Protein AF-A0A167EXB2-F1 (afdb_monomer_lite)

Radius of gyration: 18.44 Å; chains: 1; bounding box: 43×37×53 Å

Structure (mmCIF, N/CA/C/O backbone):
data_AF-A0A167EXB2-F1
#
_entry.id   AF-A0A167EXB2-F1
#
loop_
_atom_site.group_PDB
_atom_site.id
_atom_site.type_symbol
_atom_site.label_atom_id
_atom_site.label_alt_id
_atom_site.label_comp_id
_atom_site.label_asym_id
_atom_site.label_entity_id
_atom_site.label_seq_id
_atom_site.pdbx_PDB_ins_code
_atom_site.Cartn_x
_atom_site.Cartn_y
_atom_site.Cartn_z
_atom_site.occupancy
_atom_site.B_iso_or_equiv
_atom_site.auth_seq_id
_atom_site.auth_comp_id
_atom_site.auth_asym_id
_atom_site.auth_atom_id
_atom_site.pdbx_PDB_model_num
ATOM 1 N N . MET A 1 1 ? -11.818 3.701 -2.437 1.00 86.81 1 MET A N 1
ATOM 2 C CA . MET A 1 1 ? -10.728 4.711 -2.419 1.00 86.81 1 MET A CA 1
ATOM 3 C C . MET A 1 1 ? -9.995 4.637 -3.750 1.00 86.81 1 MET A C 1
ATOM 5 O O . MET A 1 1 ? -9.996 3.564 -4.335 1.00 86.81 1 MET A O 1
ATOM 9 N N . ARG A 1 2 ? -9.471 5.749 -4.284 1.00 92.12 2 ARG A N 1
ATOM 10 C CA . ARG A 1 2 ? -8.885 5.741 -5.640 1.00 92.12 2 ARG A CA 1
ATOM 11 C C . ARG A 1 2 ? -7.534 5.028 -5.661 1.00 92.12 2 ARG A C 1
ATOM 13 O O . ARG A 1 2 ? -6.716 5.272 -4.771 1.00 92.12 2 ARG A O 1
ATOM 20 N N . GLU A 1 3 ? -7.327 4.213 -6.694 1.00 92.25 3 GLU A N 1
ATOM 21 C CA . GLU A 1 3 ? -6.037 3.584 -7.001 1.00 92.25 3 GLU A CA 1
ATOM 22 C C . GLU A 1 3 ? -4.948 4.627 -7.307 1.00 92.25 3 GLU A C 1
ATOM 24 O O . GLU A 1 3 ? -5.250 5.814 -7.462 1.00 92.25 3 GLU A O 1
ATOM 29 N N . GLN A 1 4 ? -3.693 4.178 -7.383 1.00 92.06 4 GLN A N 1
ATOM 30 C CA . GLN A 1 4 ? -2.603 4.906 -8.033 1.00 92.06 4 GLN A CA 1
ATOM 31 C C . GLN A 1 4 ? -3.039 5.404 -9.418 1.00 92.06 4 GLN A C 1
ATOM 33 O O . GLN A 1 4 ? -3.492 4.617 -10.252 1.00 92.06 4 GLN A O 1
ATOM 38 N N . ASP A 1 5 ? -2.876 6.700 -9.672 1.00 90.50 5 ASP A N 1
ATOM 39 C CA . ASP A 1 5 ? -3.017 7.236 -11.021 1.00 90.50 5 ASP A CA 1
ATOM 40 C C . ASP A 1 5 ? -1.830 6.782 -11.869 1.00 90.50 5 ASP A C 1
ATOM 42 O O . ASP A 1 5 ? -0.670 7.031 -11.541 1.00 90.50 5 ASP A O 1
ATOM 46 N N . PHE A 1 6 ? -2.107 6.094 -12.964 1.00 84.81 6 PHE A N 1
ATOM 47 C CA . PHE A 1 6 ? -1.063 5.612 -13.848 1.00 84.81 6 PHE A CA 1
ATOM 48 C C . PHE A 1 6 ? -0.780 6.613 -15.001 1.00 84.81 6 PHE A C 1
ATOM 50 O O . PHE A 1 6 ? 0.083 6.351 -15.835 1.00 84.81 6 PHE A O 1
ATOM 57 N N . GLY A 1 7 ? -1.477 7.752 -15.066 1.00 84.12 7 GLY A N 1
ATOM 58 C CA . GLY A 1 7 ? -1.320 8.769 -16.106 1.00 84.12 7 GLY A CA 1
ATOM 59 C C . GLY A 1 7 ? -2.052 8.449 -17.415 1.00 84.12 7 GLY A C 1
ATOM 60 O O . GLY A 1 7 ? -2.952 7.610 -17.483 1.00 84.12 7 GLY A O 1
ATOM 61 N N . ASN A 1 8 ? -1.676 9.148 -18.488 1.00 76.62 8 ASN A N 1
ATOM 62 C CA . ASN A 1 8 ? -2.357 9.060 -19.783 1.00 76.62 8 ASN A CA 1
ATOM 63 C C . ASN A 1 8 ? -1.866 7.860 -20.621 1.00 76.62 8 ASN A C 1
ATOM 65 O O . ASN A 1 8 ? -0.897 7.980 -21.367 1.00 76.62 8 ASN A O 1
ATOM 69 N N . PHE A 1 9 ? -2.585 6.731 -20.585 1.00 67.50 9 PHE A N 1
ATOM 70 C CA . PHE A 1 9 ? -2.323 5.520 -21.404 1.00 67.50 9 PHE A CA 1
ATOM 71 C C . PHE A 1 9 ? -2.768 5.629 -22.868 1.00 67.50 9 PHE A C 1
ATOM 73 O O . PHE A 1 9 ? -3.270 4.671 -23.447 1.00 67.50 9 PHE A O 1
ATOM 80 N N . GLN A 1 10 ? -2.630 6.802 -23.480 1.00 60.78 10 GLN A N 1
ATOM 81 C CA . GLN A 1 10 ? -3.008 7.007 -24.885 1.00 60.78 10 GLN A CA 1
ATOM 82 C C . GLN A 1 10 ? -1.807 6.938 -25.846 1.00 60.78 10 GLN A C 1
ATOM 84 O O . GLN A 1 10 ? -1.979 7.149 -27.043 1.00 60.78 10 GLN A O 1
ATOM 89 N N . GLY A 1 11 ? -0.602 6.672 -25.328 1.00 62.12 11 GLY A N 1
ATOM 90 C CA . GLY A 1 11 ? 0.638 6.587 -26.103 1.00 62.12 11 GLY A CA 1
ATOM 91 C C . GLY A 1 11 ? 0.857 5.246 -26.813 1.00 62.12 11 GLY A C 1
ATOM 92 O O . GLY A 1 11 ? 0.061 4.312 -26.703 1.00 62.12 11 GLY A O 1
ATOM 93 N N . ASP A 1 12 ? 1.972 5.160 -27.538 1.00 72.69 12 ASP A N 1
ATOM 94 C CA . ASP A 1 12 ? 2.394 3.959 -28.261 1.00 72.69 12 ASP A CA 1
ATOM 95 C C . ASP A 1 12 ? 2.743 2.797 -27.305 1.00 72.69 12 ASP A C 1
ATOM 97 O O . ASP A 1 12 ? 3.264 2.980 -26.201 1.00 72.69 12 ASP A O 1
ATOM 101 N N . SER A 1 13 ? 2.471 1.571 -27.752 1.00 76.25 13 SER A N 1
ATOM 102 C CA . SER A 1 13 ? 2.747 0.328 -27.025 1.00 76.25 13 SER A CA 1
ATOM 103 C C . SER A 1 13 ? 4.220 0.153 -26.645 1.00 76.25 13 SER A C 1
ATOM 105 O O . SER A 1 13 ? 4.513 -0.359 -25.563 1.00 76.25 13 SER A O 1
ATOM 107 N N . GLU A 1 14 ? 5.147 0.632 -27.480 1.00 81.19 14 GLU A N 1
ATOM 108 C CA . GLU A 1 14 ? 6.582 0.558 -27.201 1.00 81.19 14 GLU A CA 1
ATOM 109 C C . GLU A 1 14 ? 6.985 1.507 -26.060 1.00 81.19 14 GLU A C 1
ATOM 111 O O . GLU A 1 14 ? 7.778 1.142 -25.190 1.00 81.19 14 GLU A O 1
ATOM 116 N N . GLU A 1 15 ? 6.410 2.711 -26.013 1.00 79.12 15 GLU A N 1
ATOM 117 C CA . GLU A 1 15 ? 6.634 3.668 -24.925 1.00 79.12 15 GLU A CA 1
ATOM 118 C C . GLU A 1 15 ? 6.105 3.126 -23.595 1.00 79.12 15 GLU A C 1
ATOM 120 O O . GLU A 1 15 ? 6.815 3.157 -22.587 1.00 79.12 15 GLU A O 1
ATOM 125 N N . MET A 1 16 ? 4.904 2.538 -23.604 1.00 76.00 16 MET A N 1
ATOM 126 C CA . MET A 1 16 ? 4.353 1.878 -22.421 1.00 76.00 16 MET A CA 1
ATOM 127 C C . MET A 1 16 ? 5.286 0.774 -21.922 1.00 76.00 16 MET A C 1
ATOM 129 O O . MET A 1 16 ? 5.613 0.751 -20.737 1.00 76.00 16 MET A O 1
ATOM 133 N N . GLN A 1 17 ? 5.767 -0.104 -22.807 1.00 79.06 17 GLN A N 1
ATOM 134 C CA . GLN A 1 17 ? 6.678 -1.181 -22.414 1.00 79.06 17 GLN A CA 1
ATOM 135 C C . GLN A 1 17 ? 7.976 -0.635 -21.805 1.00 79.06 17 GLN A C 1
ATOM 137 O O . GLN A 1 17 ? 8.417 -1.132 -20.769 1.00 79.06 17 GLN A O 1
ATOM 142 N N . ARG A 1 18 ? 8.554 0.430 -22.383 1.00 82.44 18 ARG A N 1
ATOM 143 C CA . ARG A 1 18 ? 9.736 1.098 -21.810 1.00 82.44 18 ARG A CA 1
ATOM 144 C C . ARG A 1 18 ? 9.469 1.613 -20.395 1.00 82.44 18 ARG A C 1
ATOM 146 O O . ARG A 1 18 ? 10.309 1.415 -19.518 1.00 82.44 18 ARG A O 1
ATOM 153 N N . ILE A 1 19 ? 8.311 2.233 -20.159 1.00 79.94 19 ILE A N 1
ATOM 154 C CA . ILE A 1 19 ? 7.913 2.733 -18.834 1.00 79.94 19 ILE A CA 1
ATOM 155 C C . ILE A 1 19 ? 7.760 1.574 -17.841 1.00 79.94 19 ILE A C 1
ATOM 157 O O . ILE A 1 19 ? 8.275 1.664 -16.727 1.00 79.94 19 ILE A O 1
ATOM 161 N N . TRP A 1 20 ? 7.106 0.476 -18.230 1.00 78.81 20 TRP A N 1
ATOM 162 C CA . TRP A 1 20 ? 6.930 -0.696 -17.365 1.00 78.81 20 TRP A CA 1
ATOM 163 C C . TRP A 1 20 ? 8.261 -1.367 -17.017 1.00 78.81 20 TRP A C 1
ATOM 165 O O . TRP A 1 20 ? 8.511 -1.637 -15.843 1.00 78.81 20 TRP A O 1
ATOM 175 N N . THR A 1 21 ? 9.161 -1.543 -17.988 1.00 77.06 21 THR A N 1
ATOM 176 C CA . THR A 1 21 ? 10.509 -2.070 -17.731 1.00 77.06 21 THR A CA 1
ATOM 177 C C . THR A 1 21 ? 11.321 -1.134 -16.833 1.00 77.06 21 THR A C 1
ATOM 179 O O . THR A 1 21 ? 11.987 -1.592 -15.905 1.00 77.06 21 THR A O 1
ATOM 182 N N . ALA A 1 22 ? 11.261 0.182 -17.063 1.00 78.19 22 ALA A N 1
ATOM 183 C CA . ALA A 1 22 ? 11.936 1.158 -16.207 1.00 78.19 22 ALA A CA 1
ATOM 184 C C . ALA A 1 22 ? 11.398 1.109 -14.770 1.00 78.19 22 ALA A C 1
ATOM 186 O O . ALA A 1 22 ? 12.179 1.109 -13.819 1.00 78.19 22 ALA A O 1
ATOM 187 N N . ARG A 1 23 ? 10.076 0.986 -14.614 1.00 82.25 23 ARG A N 1
ATOM 188 C CA . ARG A 1 23 ? 9.417 0.825 -13.318 1.00 82.25 23 ARG A CA 1
ATOM 189 C C . ARG A 1 23 ? 9.859 -0.443 -12.599 1.00 82.25 23 ARG A C 1
ATOM 191 O O . ARG A 1 23 ? 10.198 -0.369 -11.422 1.00 82.25 23 ARG A O 1
ATOM 198 N N . ALA A 1 24 ? 9.882 -1.579 -13.294 1.00 75.06 24 ALA A N 1
ATOM 199 C CA . ALA A 1 24 ? 10.307 -2.854 -12.722 1.00 75.06 24 ALA A CA 1
ATOM 200 C C . ALA A 1 24 ? 11.766 -2.807 -12.237 1.00 75.06 24 ALA A C 1
ATOM 202 O O . ALA A 1 24 ? 12.087 -3.376 -11.197 1.00 75.06 24 ALA A O 1
ATOM 203 N N . ARG A 1 25 ? 12.637 -2.080 -12.953 1.00 74.56 25 ARG A N 1
ATOM 204 C CA . ARG A 1 25 ? 14.047 -1.883 -12.578 1.00 74.56 25 ARG A CA 1
ATOM 205 C C . ARG A 1 25 ? 14.249 -0.910 -11.423 1.00 74.56 25 ARG A C 1
ATOM 207 O O . ARG A 1 25 ? 15.110 -1.137 -10.584 1.00 74.56 25 ARG A O 1
ATOM 214 N N . TYR A 1 26 ? 13.489 0.181 -11.393 1.00 78.44 26 TYR A N 1
ATOM 215 C CA . TYR A 1 26 ? 13.633 1.213 -10.366 1.00 78.44 26 TYR A CA 1
ATOM 216 C C . TYR A 1 26 ? 13.011 0.798 -9.024 1.00 78.44 26 TYR A C 1
ATOM 218 O O . TYR A 1 26 ? 13.541 1.131 -7.965 1.00 78.44 26 TYR A O 1
ATOM 226 N N . GLY A 1 27 ? 11.895 0.067 -9.077 1.00 80.12 27 GLY A N 1
ATOM 227 C CA . GLY A 1 27 ? 11.075 -0.292 -7.923 1.00 80.12 27 GLY A CA 1
ATOM 228 C C . GLY A 1 27 ? 9.700 0.370 -7.978 1.00 80.12 27 GLY A C 1
ATOM 229 O O . GLY A 1 27 ? 9.555 1.539 -8.349 1.00 80.12 27 GLY A O 1
ATOM 230 N N . HIS A 1 28 ? 8.665 -0.378 -7.610 1.00 83.75 28 HIS A N 1
ATOM 231 C CA . HIS A 1 28 ? 7.273 0.028 -7.791 1.00 83.75 28 HIS A CA 1
ATOM 232 C C . HIS A 1 28 ? 6.847 1.191 -6.892 1.00 83.75 28 HIS A C 1
ATOM 234 O O . HIS A 1 28 ? 5.953 1.944 -7.287 1.00 83.75 28 HIS A O 1
ATOM 240 N N . PHE A 1 29 ? 7.447 1.326 -5.708 1.00 88.75 29 PHE A N 1
ATOM 241 C CA . PHE A 1 29 ? 7.036 2.300 -4.704 1.00 88.75 29 PHE A CA 1
ATOM 242 C C . PHE A 1 29 ? 7.421 3.730 -5.084 1.00 88.75 29 PHE A C 1
ATOM 244 O O . PHE A 1 29 ? 6.578 4.628 -5.075 1.00 88.75 29 PHE A O 1
ATOM 251 N N . PHE A 1 30 ? 8.690 3.935 -5.441 1.00 88.81 30 PHE A N 1
ATOM 252 C CA . PHE A 1 30 ? 9.246 5.262 -5.705 1.00 88.81 30 PHE A CA 1
ATOM 253 C C . PHE A 1 30 ? 9.151 5.681 -7.172 1.00 88.81 30 PHE A C 1
ATOM 255 O O . PHE A 1 30 ? 9.239 6.873 -7.465 1.00 88.81 30 PHE A O 1
ATOM 262 N N . PHE A 1 31 ? 8.976 4.740 -8.106 1.00 86.56 31 PHE A N 1
ATOM 263 C CA . PHE A 1 31 ? 8.865 5.097 -9.516 1.00 86.56 31 PHE A CA 1
ATOM 264 C C . PHE A 1 31 ? 7.607 5.936 -9.754 1.00 86.56 31 PHE A C 1
ATOM 266 O O . PHE A 1 31 ? 6.481 5.468 -9.564 1.00 86.56 31 PHE A O 1
ATOM 273 N N . ARG A 1 32 ? 7.802 7.177 -10.204 1.00 90.75 32 ARG A N 1
ATOM 274 C CA . ARG A 1 32 ? 6.718 8.052 -10.643 1.00 90.75 32 ARG A CA 1
ATOM 275 C C . ARG A 1 32 ? 6.470 7.842 -12.128 1.00 90.75 32 ARG A C 1
ATOM 277 O O . ARG A 1 32 ? 7.349 8.086 -12.952 1.00 90.75 32 ARG A O 1
ATOM 284 N N . ILE A 1 33 ? 5.256 7.427 -12.460 1.00 87.00 33 ILE A N 1
ATOM 285 C CA . ILE A 1 33 ? 4.842 7.240 -13.849 1.00 87.00 33 ILE A CA 1
ATOM 286 C C . ILE A 1 33 ? 4.622 8.617 -14.495 1.00 87.00 33 ILE A C 1
ATOM 288 O O . ILE A 1 33 ? 4.087 9.512 -13.832 1.00 87.00 33 ILE A O 1
ATOM 292 N N . PRO A 1 34 ? 5.031 8.830 -15.761 1.00 87.19 34 PRO A N 1
ATOM 293 C CA . PRO A 1 34 ? 4.796 10.094 -16.450 1.00 87.19 34 PRO A CA 1
ATOM 294 C C . PRO A 1 34 ? 3.318 10.500 -16.430 1.00 87.19 34 PRO A C 1
ATOM 296 O O . PRO A 1 34 ? 2.445 9.710 -16.781 1.00 87.19 34 PRO A O 1
ATOM 299 N N . ASN A 1 35 ? 3.043 11.745 -16.029 1.00 88.38 35 ASN A N 1
ATOM 300 C CA . ASN A 1 35 ? 1.688 12.287 -15.849 1.00 88.38 35 ASN A CA 1
ATOM 301 C C . ASN A 1 35 ? 0.803 11.513 -14.850 1.00 88.38 35 ASN A C 1
ATOM 303 O O . ASN A 1 35 ? -0.410 11.692 -14.868 1.00 88.38 35 ASN A O 1
ATOM 307 N N . GLY A 1 36 ? 1.392 10.668 -14.000 1.00 91.00 36 GLY A N 1
ATOM 308 C CA . GLY A 1 36 ? 0.694 9.891 -12.980 1.00 91.00 36 GLY A CA 1
ATOM 309 C C . GLY A 1 36 ? 1.307 10.046 -11.584 1.00 91.00 36 GLY A C 1
ATOM 310 O O . GLY A 1 36 ? 2.077 10.966 -11.288 1.00 91.00 36 GLY A O 1
ATOM 311 N N . GLU A 1 37 ? 0.958 9.107 -10.714 1.00 91.94 37 GLU A N 1
ATOM 312 C CA . GLU A 1 37 ? 1.410 8.990 -9.332 1.00 91.94 37 GLU A CA 1
ATOM 313 C C . GLU A 1 37 ? 2.510 7.921 -9.190 1.00 91.94 37 GLU A C 1
ATOM 315 O O . GLU A 1 37 ? 2.625 6.969 -9.965 1.00 91.94 37 GLU A O 1
ATOM 320 N N . SER A 1 38 ? 3.319 8.057 -8.147 1.00 93.12 38 SER A N 1
ATOM 321 C CA . SER A 1 38 ? 4.110 6.981 -7.540 1.00 93.12 38 SER A CA 1
ATOM 322 C C . SER A 1 38 ? 3.313 6.318 -6.409 1.00 93.12 38 SER A C 1
ATOM 324 O O . SER A 1 38 ? 2.334 6.888 -5.923 1.00 93.12 38 SER A O 1
ATOM 326 N N . ALA A 1 39 ? 3.722 5.138 -5.931 1.00 93.62 39 ALA A N 1
ATOM 327 C CA . ALA A 1 39 ? 3.069 4.562 -4.750 1.00 93.62 39 ALA A CA 1
ATOM 328 C C . ALA A 1 39 ? 3.382 5.372 -3.475 1.00 93.62 39 ALA A C 1
ATOM 330 O O . ALA A 1 39 ? 2.584 5.365 -2.540 1.00 93.62 39 ALA A O 1
ATOM 331 N N . ALA A 1 40 ? 4.491 6.119 -3.456 1.00 94.94 40 ALA A 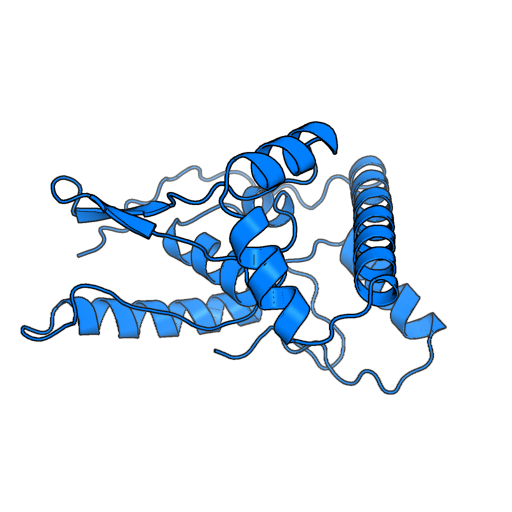N 1
ATOM 332 C CA . ALA A 1 40 ? 4.787 7.093 -2.408 1.00 94.94 40 ALA A CA 1
ATOM 333 C C . ALA A 1 40 ? 3.743 8.230 -2.350 1.00 94.94 40 ALA A C 1
ATOM 335 O O . ALA A 1 40 ? 3.307 8.593 -1.263 1.00 94.94 40 ALA A O 1
ATOM 336 N N . ASP A 1 41 ? 3.242 8.720 -3.491 1.00 95.81 41 ASP A N 1
ATOM 337 C CA . ASP A 1 41 ? 2.131 9.694 -3.488 1.00 95.81 41 ASP A CA 1
ATOM 338 C C . ASP A 1 41 ? 0.851 9.086 -2.901 1.00 95.81 41 ASP A C 1
ATOM 340 O O . ASP A 1 41 ? 0.120 9.721 -2.136 1.00 95.81 41 ASP A O 1
ATOM 344 N N . VAL A 1 42 ? 0.585 7.817 -3.229 1.00 96.38 42 VAL A N 1
ATOM 345 C CA . VAL A 1 42 ? -0.537 7.072 -2.647 1.00 96.38 42 VAL A CA 1
ATOM 346 C C . VAL A 1 42 ? -0.351 6.923 -1.134 1.00 96.38 42 VAL A C 1
ATOM 348 O O . VAL A 1 42 ? -1.329 7.030 -0.395 1.00 96.38 42 VAL A O 1
ATOM 351 N N . TYR A 1 43 ? 0.883 6.729 -0.658 1.00 96.38 43 TYR A N 1
ATOM 352 C CA . TYR A 1 43 ? 1.210 6.604 0.765 1.00 96.38 43 TYR A CA 1
ATOM 353 C C . TYR A 1 43 ? 0.848 7.869 1.541 1.00 96.38 43 TYR A C 1
ATOM 355 O O . TYR A 1 43 ? 0.237 7.766 2.608 1.00 96.38 43 TYR A O 1
ATOM 363 N N . ASP A 1 44 ? 1.129 9.048 0.989 1.00 95.12 44 ASP A N 1
ATOM 364 C CA . ASP A 1 44 ? 0.760 10.324 1.607 1.00 95.12 44 ASP A CA 1
ATOM 365 C C . ASP A 1 44 ? -0.764 10.489 1.702 1.00 95.12 44 ASP A C 1
ATOM 367 O O . ASP A 1 44 ? -1.297 10.869 2.750 1.00 95.12 44 ASP A O 1
ATOM 371 N N . ARG A 1 45 ? -1.503 10.100 0.653 1.00 95.25 45 ARG A N 1
ATOM 372 C CA . ARG A 1 45 ? -2.978 10.094 0.685 1.00 95.25 45 ARG A CA 1
ATOM 373 C C . ARG A 1 45 ? -3.530 9.080 1.694 1.00 95.25 45 ARG A C 1
ATOM 375 O O . ARG A 1 45 ? -4.486 9.387 2.407 1.00 95.25 45 ARG A O 1
ATOM 382 N N . CYS A 1 46 ? -2.937 7.888 1.778 1.00 95.44 46 CYS A N 1
ATOM 383 C CA . CYS A 1 46 ? -3.286 6.878 2.780 1.00 95.44 46 CYS A CA 1
ATOM 384 C C . CYS A 1 46 ? -3.001 7.367 4.203 1.00 95.44 46 CYS A C 1
ATOM 386 O O . CYS A 1 46 ? -3.778 7.083 5.110 1.00 95.44 46 CYS A O 1
ATOM 388 N N . ALA A 1 47 ? -1.925 8.127 4.414 1.00 93.81 47 ALA A N 1
ATOM 389 C CA . ALA A 1 47 ? -1.591 8.679 5.720 1.00 93.81 47 ALA A CA 1
ATOM 390 C C . ALA A 1 47 ? -2.681 9.634 6.232 1.00 93.81 47 ALA A C 1
ATOM 392 O O . ALA A 1 47 ? -3.152 9.460 7.356 1.00 93.81 47 ALA A O 1
ATOM 393 N N . GLY A 1 48 ? -3.135 10.574 5.396 1.00 93.62 48 GLY A N 1
ATOM 394 C CA . GLY A 1 48 ? -4.225 11.488 5.762 1.00 93.62 48 GLY A CA 1
ATOM 395 C C . GLY A 1 48 ? -5.570 10.777 5.967 1.00 93.62 48 GLY A C 1
ATOM 396 O O . GLY A 1 48 ? -6.352 11.144 6.851 1.00 93.62 48 GLY A O 1
ATOM 397 N N . PHE A 1 49 ? -5.831 9.712 5.198 1.00 94.81 49 PHE A N 1
ATOM 398 C CA . PHE A 1 49 ? -6.988 8.843 5.427 1.00 94.81 49 PHE A CA 1
ATOM 399 C C . PHE A 1 49 ? -6.909 8.150 6.795 1.00 94.81 49 PHE A C 1
ATOM 401 O O . PHE A 1 49 ? -7.872 8.216 7.558 1.00 94.81 49 PHE A O 1
ATOM 408 N N . ASN A 1 50 ? -5.765 7.548 7.134 1.00 93.25 50 ASN A N 1
ATOM 409 C CA . ASN A 1 50 ? -5.572 6.841 8.400 1.00 93.25 50 ASN A CA 1
ATOM 410 C C . ASN A 1 50 ? -5.744 7.771 9.603 1.00 93.25 50 ASN A C 1
ATOM 412 O O . ASN A 1 50 ? -6.431 7.405 10.549 1.00 93.25 50 ASN A O 1
ATOM 416 N N . GLU A 1 51 ? -5.192 8.986 9.563 1.00 91.69 51 GLU A N 1
ATOM 417 C CA . GLU A 1 51 ? -5.386 9.981 10.628 1.00 91.69 51 GLU A CA 1
ATOM 418 C C . GLU A 1 51 ? -6.874 10.297 10.852 1.00 91.69 51 GLU A C 1
ATOM 420 O O . GLU A 1 51 ? -7.369 10.324 11.983 1.00 91.69 51 GLU A O 1
ATOM 425 N N . SER A 1 52 ? -7.615 10.490 9.759 1.00 93.19 52 SER A N 1
ATOM 426 C CA . SER A 1 52 ? -9.060 10.714 9.821 1.00 93.19 52 SER A CA 1
ATOM 427 C C . SER A 1 52 ? -9.809 9.496 10.360 1.00 93.19 52 SER A C 1
ATOM 429 O O . SER A 1 52 ? -10.759 9.664 11.124 1.00 93.19 52 SER A O 1
ATOM 431 N N . LEU A 1 53 ? -9.380 8.287 9.995 1.00 93.38 53 LEU A N 1
ATOM 432 C CA . LEU A 1 53 ? -9.988 7.035 10.433 1.00 93.38 53 LEU A CA 1
ATOM 433 C C . LEU A 1 53 ? -9.755 6.768 11.927 1.00 93.38 53 LEU A C 1
ATOM 435 O O . LEU A 1 53 ? -10.709 6.476 12.643 1.00 93.38 53 LEU A O 1
ATOM 439 N N . PHE A 1 54 ? -8.530 6.947 12.427 1.00 90.38 54 PHE A N 1
ATOM 440 C CA . PHE A 1 54 ? -8.218 6.775 13.851 1.00 90.38 54 PHE A CA 1
ATOM 441 C C . PHE A 1 54 ? -9.030 7.727 14.734 1.00 90.38 54 PHE A C 1
ATOM 443 O O . PHE A 1 54 ? -9.559 7.331 15.770 1.00 90.38 54 PHE A O 1
ATOM 450 N N . ARG A 1 55 ? -9.243 8.970 14.286 1.00 90.88 55 ARG A N 1
ATOM 451 C CA . ARG A 1 55 ? -10.153 9.898 14.973 1.00 90.88 55 ARG A CA 1
ATOM 452 C C . ARG A 1 55 ? -11.600 9.402 15.020 1.00 90.88 55 ARG A C 1
ATOM 454 O O . ARG A 1 55 ? -12.307 9.717 15.975 1.00 90.88 55 ARG A O 1
ATOM 461 N N . GLN A 1 56 ? -12.057 8.671 14.002 1.00 92.69 56 GLN A N 1
ATOM 462 C CA . GLN A 1 56 ? -13.407 8.103 13.983 1.00 92.69 56 GLN A CA 1
ATOM 463 C C . GLN A 1 56 ? -13.551 6.897 14.912 1.00 92.69 56 GLN A C 1
ATOM 465 O O . GLN A 1 56 ? -14.614 6.749 15.506 1.00 92.69 56 GLN A O 1
ATOM 470 N N . PHE A 1 57 ? -12.504 6.090 15.105 1.00 90.44 57 PHE A N 1
ATOM 471 C CA . PHE A 1 57 ? -12.537 4.954 16.041 1.00 90.44 57 PHE A CA 1
ATOM 472 C C . PHE A 1 57 ? -12.866 5.367 17.477 1.00 90.44 57 PHE A C 1
ATOM 474 O O . PHE A 1 57 ? -13.490 4.609 18.210 1.00 90.44 57 PHE A O 1
ATOM 481 N N . ASN A 1 58 ? -12.497 6.590 17.861 1.00 86.81 58 ASN A N 1
ATOM 482 C CA . ASN A 1 58 ? -12.787 7.149 19.179 1.00 86.81 58 ASN A CA 1
ATOM 483 C C . ASN A 1 58 ? -14.228 7.679 19.328 1.00 86.81 58 ASN A C 1
ATOM 485 O O . ASN A 1 58 ? -14.581 8.219 20.378 1.00 86.81 58 ASN A O 1
ATOM 489 N N . GLN A 1 59 ? -15.078 7.554 18.302 1.00 91.75 59 GLN A N 1
ATOM 490 C CA . GLN A 1 59 ? -16.483 7.937 18.411 1.00 91.75 59 GLN A CA 1
ATOM 491 C C . GLN A 1 59 ? -17.309 6.842 19.112 1.00 91.75 59 GLN A C 1
ATOM 493 O O . GLN A 1 59 ? -17.188 5.673 18.751 1.00 91.75 59 GLN A O 1
ATOM 498 N N . PRO A 1 60 ? -18.223 7.195 20.042 1.00 88.81 60 PRO A N 1
ATOM 499 C CA . PRO A 1 60 ? -19.006 6.222 20.820 1.00 88.81 60 PRO A CA 1
ATOM 500 C C . PRO A 1 60 ? -19.865 5.252 19.999 1.00 88.81 60 PRO A C 1
ATOM 502 O O . PRO A 1 60 ? -20.302 4.227 20.512 1.00 88.81 60 PRO A O 1
ATOM 505 N N . HIS A 1 61 ? -20.156 5.603 18.747 1.00 92.00 61 HIS A N 1
ATOM 506 C CA . HIS A 1 61 ? -21.029 4.848 17.851 1.00 92.00 61 HIS A CA 1
ATOM 507 C C . HIS A 1 61 ? -20.285 4.338 16.612 1.00 92.00 61 HIS A C 1
ATOM 509 O O . HIS A 1 61 ? -20.917 4.068 15.591 1.00 92.00 61 HIS A O 1
ATOM 515 N N . PHE A 1 62 ? -18.952 4.248 16.668 1.00 90.94 62 PHE A N 1
ATOM 516 C CA . PHE A 1 62 ? -18.195 3.662 15.570 1.00 90.94 62 PHE A CA 1
ATOM 517 C C . PHE A 1 62 ? -18.563 2.171 15.417 1.00 90.94 62 PHE A C 1
ATOM 519 O O . PHE A 1 62 ? -18.602 1.459 16.423 1.00 90.94 62 PHE A O 1
ATOM 526 N N . PRO A 1 63 ? -18.864 1.686 14.197 1.00 93.25 63 PRO A N 1
ATOM 527 C CA . PRO A 1 63 ? -19.235 0.290 13.977 1.00 93.25 63 PRO A CA 1
ATOM 528 C C . PRO A 1 63 ? -18.135 -0.696 14.387 1.00 93.25 63 PRO A C 1
ATOM 530 O O . PRO A 1 63 ?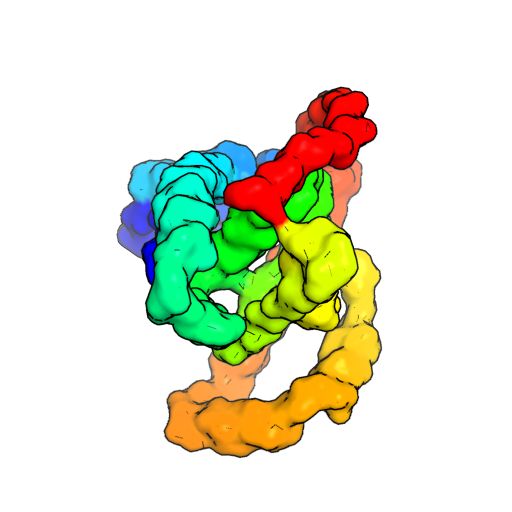 -16.950 -0.412 14.237 1.00 93.25 63 PRO A O 1
ATOM 533 N N . GLU A 1 64 ? -18.526 -1.895 14.822 1.00 90.50 64 GLU A N 1
ATOM 534 C CA . GLU A 1 64 ? -17.574 -2.961 15.179 1.00 90.50 64 GLU A CA 1
ATOM 535 C C . GLU A 1 64 ? -16.803 -3.504 13.966 1.00 90.50 64 GLU A C 1
ATOM 537 O O . GLU A 1 64 ? -15.668 -3.956 14.100 1.00 90.50 64 GLU A O 1
ATOM 542 N N . VAL A 1 65 ? -17.409 -3.439 12.775 1.00 93.81 65 VAL A N 1
ATOM 543 C CA . VAL A 1 65 ? -16.824 -3.910 11.515 1.00 93.81 65 VAL A CA 1
ATOM 544 C C . VAL A 1 65 ? -16.757 -2.758 10.518 1.00 93.81 65 VAL A C 1
ATOM 546 O O . VAL A 1 65 ? -17.768 -2.131 10.200 1.00 93.81 65 VAL A O 1
ATOM 549 N N . LEU A 1 66 ? -15.559 -2.516 9.984 1.00 94.75 66 LEU A N 1
ATOM 550 C CA . LEU A 1 66 ? -15.299 -1.554 8.918 1.00 94.75 66 LEU A CA 1
ATOM 551 C C . LEU A 1 66 ? -14.930 -2.292 7.631 1.00 94.75 66 LEU A C 1
ATOM 553 O O . LEU A 1 66 ? -13.948 -3.029 7.596 1.00 94.75 66 LEU A O 1
ATOM 557 N N . VAL A 1 67 ? -15.669 -2.032 6.553 1.00 95.62 67 VAL A N 1
ATOM 558 C CA . VAL A 1 67 ? -15.363 -2.568 5.221 1.00 95.62 67 VAL A CA 1
ATOM 559 C C . VAL A 1 67 ? -14.795 -1.459 4.343 1.00 95.62 67 VAL A C 1
ATOM 561 O O . VAL A 1 67 ? -15.446 -0.445 4.092 1.00 95.62 67 VAL A O 1
ATOM 564 N N . LEU A 1 68 ? -13.573 -1.664 3.854 1.00 94.56 68 LEU A N 1
ATOM 565 C CA . LEU A 1 68 ? -12.880 -0.745 2.958 1.00 94.56 68 LEU A CA 1
ATOM 566 C C . LEU A 1 68 ? -12.797 -1.342 1.550 1.00 94.56 68 LEU A C 1
ATOM 568 O O . LEU A 1 68 ? -12.136 -2.352 1.340 1.00 94.56 68 LEU A O 1
ATOM 572 N N . VAL A 1 69 ? -13.426 -0.686 0.570 1.00 94.44 69 VAL A N 1
ATOM 573 C CA . VAL A 1 69 ? -13.368 -1.103 -0.843 1.00 94.44 69 VAL A CA 1
ATOM 574 C C . VAL A 1 69 ? -12.353 -0.247 -1.602 1.00 94.44 69 VAL A C 1
ATOM 576 O O . VAL A 1 69 ? -12.442 0.991 -1.637 1.00 94.44 69 VAL A O 1
ATOM 579 N N . SER A 1 70 ? -11.356 -0.905 -2.195 1.00 93.75 70 SER A N 1
ATOM 580 C CA . SER A 1 70 ? -10.229 -0.257 -2.870 1.00 93.75 70 SER A CA 1
ATOM 581 C C . SER A 1 70 ? -9.622 -1.140 -3.965 1.00 93.75 70 SER A C 1
ATOM 583 O O . SER A 1 70 ? -10.242 -2.092 -4.426 1.00 93.75 70 SER A O 1
ATOM 585 N N . HIS A 1 71 ? -8.404 -0.798 -4.377 1.00 91.94 71 HIS A N 1
ATOM 586 C CA . HIS A 1 71 ? -7.628 -1.474 -5.407 1.00 91.94 71 HIS A CA 1
ATOM 587 C C . HIS A 1 71 ? -6.299 -2.011 -4.845 1.00 91.94 71 HIS A C 1
ATOM 589 O O . HIS A 1 71 ? -5.945 -1.740 -3.695 1.00 91.94 71 HIS A O 1
ATOM 595 N N . GLY A 1 72 ? -5.573 -2.795 -5.644 1.00 90.44 72 GLY A N 1
ATOM 596 C CA . GLY A 1 72 ? -4.433 -3.593 -5.187 1.00 90.44 72 GLY A CA 1
ATOM 597 C C . GLY A 1 72 ? -3.229 -2.780 -4.703 1.00 90.44 72 GLY A C 1
ATOM 598 O O . GLY A 1 72 ? -2.680 -3.098 -3.646 1.00 90.44 72 GLY A O 1
ATOM 599 N N . ILE A 1 73 ? -2.820 -1.727 -5.426 1.00 92.25 73 ILE A N 1
ATOM 600 C CA . ILE A 1 73 ? -1.684 -0.894 -4.996 1.00 92.25 73 ILE A CA 1
ATOM 601 C C . ILE A 1 73 ? -2.084 -0.091 -3.763 1.00 92.25 73 ILE A C 1
ATOM 603 O O . ILE A 1 73 ? -1.362 -0.117 -2.766 1.00 92.25 73 ILE A O 1
ATOM 607 N N . TRP A 1 74 ? -3.261 0.537 -3.778 1.00 95.31 74 TRP A N 1
ATOM 608 C CA . TRP A 1 74 ? -3.781 1.245 -2.611 1.00 95.31 74 TRP A CA 1
ATOM 609 C C . TRP A 1 74 ? -3.830 0.351 -1.365 1.00 95.31 74 TRP A C 1
ATOM 611 O O . TRP A 1 74 ? -3.366 0.770 -0.309 1.00 95.31 74 TRP A O 1
ATOM 621 N N . ALA A 1 75 ? -4.328 -0.886 -1.470 1.00 95.62 75 ALA A N 1
ATOM 622 C CA . ALA A 1 75 ? -4.418 -1.816 -0.342 1.00 95.62 75 ALA A CA 1
ATOM 623 C C . ALA A 1 75 ? -3.039 -2.185 0.228 1.00 95.62 75 ALA A C 1
ATOM 625 O O . ALA A 1 75 ? -2.836 -2.149 1.442 1.00 95.62 75 ALA A O 1
ATOM 626 N N . ARG A 1 76 ? -2.056 -2.468 -0.637 1.00 95.25 76 ARG A N 1
ATOM 627 C CA . ARG A 1 76 ? -0.672 -2.730 -0.209 1.00 95.25 76 ARG A CA 1
ATOM 628 C C . ARG A 1 76 ? -0.049 -1.518 0.481 1.00 95.25 76 ARG A C 1
ATOM 630 O O . ARG A 1 76 ? 0.605 -1.670 1.510 1.00 95.25 76 ARG A O 1
ATOM 637 N N . VAL A 1 77 ? -0.266 -0.321 -0.064 1.00 96.38 77 VAL A N 1
ATOM 638 C CA . VAL A 1 77 ? 0.228 0.937 0.515 1.00 96.38 77 VAL A CA 1
ATOM 639 C C . VAL A 1 77 ? -0.460 1.238 1.847 1.00 96.38 77 VAL A C 1
ATOM 641 O O . VAL A 1 77 ? 0.202 1.652 2.795 1.00 96.38 77 VAL A O 1
ATOM 644 N N . PHE A 1 78 ? -1.767 0.991 1.953 1.00 96.75 78 PHE A N 1
ATOM 645 C CA . PHE A 1 78 ? -2.511 1.110 3.203 1.00 96.75 78 PHE A CA 1
ATOM 646 C C . PHE A 1 78 ? -1.914 0.209 4.282 1.00 96.75 78 PHE A C 1
ATOM 648 O O . PHE A 1 78 ? -1.614 0.698 5.366 1.00 96.75 78 PHE A O 1
ATOM 655 N N . LEU A 1 79 ? -1.660 -1.066 3.976 1.00 96.50 79 LEU A N 1
ATOM 656 C CA . LEU A 1 79 ? -1.040 -2.005 4.913 1.00 96.50 79 LEU A CA 1
ATOM 657 C C . LEU A 1 79 ? 0.385 -1.593 5.289 1.00 96.50 79 LEU A C 1
ATOM 659 O O . LEU A 1 79 ? 0.730 -1.597 6.470 1.00 96.50 79 LEU A O 1
ATOM 663 N N . MET A 1 80 ? 1.190 -1.162 4.314 1.00 95.75 80 MET A N 1
ATOM 664 C CA . MET A 1 80 ? 2.521 -0.618 4.582 1.00 95.75 80 MET A CA 1
ATOM 665 C C . MET A 1 80 ? 2.447 0.568 5.548 1.00 95.75 80 MET A C 1
ATOM 667 O O . MET A 1 80 ? 3.194 0.614 6.525 1.00 95.75 80 MET A O 1
ATOM 671 N N . LYS A 1 81 ? 1.522 1.509 5.316 1.00 95.56 81 LYS A N 1
ATOM 672 C CA . LYS A 1 81 ? 1.311 2.660 6.197 1.00 95.56 81 LYS A CA 1
ATOM 673 C C . LYS A 1 81 ? 0.808 2.241 7.576 1.00 95.56 81 LYS A C 1
ATOM 675 O O . LYS A 1 81 ? 1.253 2.803 8.572 1.00 95.56 81 LYS A O 1
ATOM 680 N N . TRP A 1 82 ? -0.115 1.287 7.626 1.00 95.25 82 TRP A N 1
ATOM 681 C CA . TRP A 1 82 ? -0.770 0.823 8.844 1.00 95.25 82 TRP A CA 1
ATOM 682 C C . TRP A 1 82 ? 0.197 0.124 9.797 1.00 95.25 82 TRP A C 1
ATOM 684 O O . TRP A 1 82 ? 0.184 0.372 11.001 1.00 95.25 82 TRP A O 1
ATOM 694 N N . TYR A 1 83 ? 1.046 -0.743 9.247 1.00 94.94 83 TYR A N 1
ATOM 695 C CA . TYR A 1 83 ? 1.988 -1.552 10.012 1.00 94.94 83 TYR A CA 1
ATOM 696 C C . TYR A 1 83 ? 3.392 -0.953 10.098 1.00 94.94 83 TYR A C 1
ATOM 698 O O . TYR A 1 83 ? 4.245 -1.521 10.774 1.00 94.94 83 TYR A O 1
ATOM 706 N N . GLY A 1 84 ? 3.642 0.173 9.424 1.00 94.25 84 GLY A N 1
ATOM 707 C CA . GLY A 1 84 ? 4.973 0.772 9.354 1.00 94.25 84 GLY A CA 1
ATOM 708 C C . GLY A 1 84 ? 5.984 -0.130 8.645 1.00 94.25 84 GLY A C 1
ATOM 709 O O . GLY A 1 84 ? 7.144 -0.170 9.041 1.00 94.25 84 GLY A O 1
ATOM 710 N N . TRP A 1 85 ? 5.549 -0.891 7.635 1.00 94.94 85 TRP A N 1
ATOM 711 C CA . TRP A 1 85 ? 6.446 -1.785 6.905 1.00 94.94 85 TRP A CA 1
ATOM 712 C C . TRP A 1 85 ? 7.492 -1.016 6.109 1.00 94.94 85 TRP A C 1
ATOM 714 O O . TRP A 1 85 ? 7.243 0.086 5.614 1.00 94.94 85 TRP A O 1
ATOM 724 N N . SER A 1 86 ? 8.653 -1.647 5.955 1.00 91.31 86 SER A N 1
ATOM 725 C CA . SER A 1 86 ? 9.720 -1.116 5.125 1.00 91.31 86 SER A CA 1
ATOM 726 C C . SER A 1 86 ? 9.340 -1.148 3.643 1.00 91.31 86 SER A C 1
ATOM 728 O O . SER A 1 86 ? 8.457 -1.896 3.202 1.00 91.31 86 SER A O 1
ATOM 730 N N . TYR A 1 87 ? 10.044 -0.336 2.861 1.00 89.25 87 TYR A N 1
ATOM 731 C CA . TYR A 1 87 ? 9.926 -0.332 1.408 1.00 89.25 87 TYR A CA 1
ATOM 732 C C . TYR A 1 87 ? 10.242 -1.712 0.810 1.00 89.25 87 TYR A C 1
ATOM 734 O O . TYR A 1 87 ? 9.537 -2.181 -0.078 1.00 89.25 87 TYR A O 1
ATOM 742 N N . GLU A 1 88 ? 11.250 -2.408 1.333 1.00 88.56 88 GLU A N 1
ATOM 743 C CA . GLU A 1 88 ? 11.661 -3.731 0.858 1.00 88.56 88 GLU A CA 1
ATOM 744 C C . GLU A 1 88 ? 10.557 -4.760 1.083 1.00 88.56 88 GLU A C 1
ATOM 746 O O . GLU A 1 88 ? 10.292 -5.581 0.203 1.00 88.56 88 GLU A O 1
ATOM 751 N N . LYS A 1 89 ? 9.878 -4.689 2.239 1.00 90.50 89 LYS A N 1
ATOM 752 C CA . LYS A 1 89 ? 8.708 -5.523 2.506 1.00 90.50 89 LYS A CA 1
ATOM 753 C C . LYS A 1 89 ? 7.585 -5.196 1.536 1.00 90.50 89 LYS A C 1
ATOM 755 O O . LYS A 1 89 ? 6.955 -6.124 1.055 1.00 90.50 89 LYS A O 1
ATOM 760 N N . PHE A 1 90 ? 7.333 -3.923 1.232 1.00 92.81 90 PHE A N 1
ATOM 761 C CA . PHE A 1 90 ? 6.337 -3.558 0.227 1.00 92.81 90 PHE A CA 1
ATOM 762 C C . PHE A 1 90 ? 6.692 -4.131 -1.148 1.00 92.81 90 PHE A C 1
ATOM 764 O O . PHE A 1 90 ? 5.835 -4.767 -1.756 1.00 92.81 90 PHE A O 1
ATOM 771 N N . GLU A 1 91 ? 7.926 -3.954 -1.626 1.00 87.75 91 GLU A N 1
ATOM 772 C CA . GLU A 1 91 ? 8.365 -4.455 -2.936 1.00 87.75 91 GLU A CA 1
ATOM 773 C C . GLU A 1 91 ? 8.339 -5.973 -3.026 1.00 87.75 91 GLU A C 1
ATOM 775 O O . GLU A 1 91 ? 8.094 -6.498 -4.107 1.00 87.75 91 GLU A O 1
ATOM 780 N N . SER A 1 92 ? 8.553 -6.689 -1.917 1.00 88.00 92 SER A N 1
ATOM 781 C CA . SER A 1 92 ? 8.516 -8.150 -1.934 1.00 88.00 92 SER A CA 1
ATOM 782 C C . SER A 1 92 ? 7.113 -8.722 -2.139 1.00 88.00 92 SER A C 1
ATOM 784 O O . SER A 1 92 ? 6.999 -9.882 -2.532 1.00 88.00 92 SER A O 1
ATOM 786 N N . LEU A 1 93 ? 6.055 -7.932 -1.917 1.00 89.44 93 LEU A N 1
ATOM 787 C CA . LEU A 1 93 ? 4.671 -8.370 -2.091 1.00 89.44 93 LEU A CA 1
ATOM 788 C C . LEU A 1 93 ? 4.275 -8.456 -3.570 1.00 89.44 93 LEU A C 1
ATOM 790 O O . LEU A 1 93 ? 4.580 -7.570 -4.376 1.00 89.44 93 LEU A O 1
ATOM 794 N N . ARG A 1 94 ? 3.479 -9.475 -3.896 1.00 85.88 94 ARG A N 1
ATOM 795 C CA . ARG A 1 94 ? 2.715 -9.535 -5.147 1.00 85.88 94 ARG A CA 1
ATOM 796 C C . ARG A 1 94 ? 1.468 -8.661 -5.053 1.00 85.88 94 ARG A C 1
ATOM 798 O O . ARG A 1 94 ? 1.083 -8.179 -3.986 1.00 85.88 94 ARG A O 1
ATOM 805 N N . ASN A 1 95 ? 0.805 -8.471 -6.189 1.00 81.94 95 ASN A N 1
ATOM 806 C CA . ASN A 1 95 ? -0.510 -7.849 -6.194 1.00 81.94 95 ASN A CA 1
ATOM 807 C C . ASN A 1 95 ? -1.557 -8.755 -5.530 1.00 81.94 95 ASN A C 1
ATOM 809 O O . ASN A 1 95 ? -1.539 -9.984 -5.653 1.00 81.94 95 ASN A O 1
ATOM 813 N N . VAL A 1 96 ? -2.474 -8.097 -4.823 1.00 85.75 96 VAL A N 1
ATOM 814 C CA . VAL A 1 96 ? -3.689 -8.702 -4.270 1.00 85.75 96 VAL A CA 1
ATOM 815 C C . VAL A 1 96 ? -4.531 -9.223 -5.437 1.00 85.75 96 VAL A C 1
ATOM 817 O O . VAL A 1 96 ? -4.637 -8.536 -6.459 1.00 85.75 96 VAL A O 1
ATOM 820 N N . ARG A 1 97 ? -5.088 -10.436 -5.312 1.00 79.56 97 ARG A N 1
ATOM 821 C CA . ARG A 1 97 ? -5.926 -11.026 -6.369 1.00 79.56 97 ARG A CA 1
ATOM 822 C C . ARG A 1 97 ? -7.197 -10.191 -6.557 1.00 79.56 97 ARG A C 1
ATOM 824 O O . ARG A 1 97 ? -7.602 -9.418 -5.686 1.00 79.56 97 ARG A O 1
ATOM 831 N N . HIS A 1 98 ? -7.840 -10.340 -7.711 1.00 75.81 98 HIS A N 1
ATOM 832 C CA . HIS A 1 98 ? -9.141 -9.718 -7.938 1.00 75.81 98 HIS A CA 1
ATOM 833 C C . HIS A 1 98 ? -10.142 -10.189 -6.880 1.00 75.81 98 HIS A C 1
ATOM 835 O O . HIS A 1 98 ? -10.193 -11.374 -6.579 1.00 75.81 98 HIS A O 1
ATOM 841 N N . CYS A 1 99 ? -10.911 -9.250 -6.323 1.00 79.31 99 CYS A N 1
ATOM 842 C CA . CYS A 1 99 ? -11.943 -9.502 -5.310 1.00 79.31 99 CYS A CA 1
ATOM 843 C C . CYS A 1 99 ? -11.469 -10.136 -3.988 1.00 79.31 99 CYS A C 1
ATOM 845 O O . CYS A 1 99 ? -12.301 -10.371 -3.124 1.00 79.31 99 CYS A O 1
ATOM 847 N N . GLN A 1 100 ? -10.163 -10.314 -3.776 1.00 84.88 100 GLN A N 1
ATOM 848 C CA . GLN A 1 100 ? -9.641 -10.914 -2.551 1.00 84.88 100 GLN A CA 1
ATOM 849 C C . GLN A 1 100 ? -9.874 -10.023 -1.324 1.00 84.88 100 GLN A C 1
ATOM 851 O O . GLN A 1 100 ? -9.555 -8.828 -1.326 1.00 84.88 100 GLN A O 1
ATOM 856 N N . PHE A 1 101 ? -10.350 -10.634 -0.239 1.00 90.25 101 PHE A N 1
ATOM 857 C CA . PHE A 1 101 ? -10.498 -9.980 1.058 1.00 90.25 101 PHE A CA 1
ATOM 858 C C . PHE A 1 101 ? -9.180 -9.936 1.833 1.00 90.25 101 PHE A C 1
ATOM 860 O O . PHE A 1 101 ? -8.460 -10.927 1.945 1.00 90.25 101 PHE A O 1
ATOM 867 N N . LEU A 1 102 ? -8.895 -8.775 2.424 1.00 93.56 102 LEU A N 1
ATOM 868 C CA . LEU A 1 102 ? -7.823 -8.591 3.398 1.00 93.56 102 LEU A CA 1
ATOM 869 C C . LEU A 1 102 ? -8.460 -8.330 4.762 1.00 93.56 102 LEU A C 1
ATOM 871 O O . LEU A 1 102 ? -9.080 -7.286 4.965 1.00 93.56 102 LEU A O 1
ATOM 875 N N . GLN A 1 103 ? -8.316 -9.279 5.682 1.00 95.00 103 GLN A N 1
ATOM 876 C CA . GLN A 1 103 ? -8.913 -9.214 7.009 1.00 95.00 103 GLN A CA 1
ATOM 877 C C . GLN A 1 103 ? -7.879 -8.807 8.055 1.00 95.00 103 GLN A C 1
ATOM 879 O O . GLN A 1 103 ? -6.786 -9.373 8.135 1.00 95.00 103 GLN A O 1
ATOM 884 N N . MET A 1 104 ? -8.254 -7.838 8.886 1.00 95.69 104 MET A N 1
ATOM 885 C CA . MET A 1 104 ? -7.471 -7.368 10.020 1.00 95.69 104 MET A CA 1
ATOM 886 C C . MET A 1 104 ? -8.328 -7.423 11.281 1.00 95.69 104 MET A C 1
ATOM 888 O O . MET A 1 104 ? -9.371 -6.776 11.334 1.00 95.69 104 MET A O 1
ATOM 892 N N . ASP A 1 105 ? -7.847 -8.113 12.312 1.00 95.00 105 ASP A N 1
ATOM 893 C CA . ASP A 1 105 ? -8.581 -8.284 13.566 1.00 95.00 105 ASP A CA 1
ATOM 894 C C . ASP A 1 105 ? -7.943 -7.468 14.687 1.00 95.00 105 ASP A C 1
ATOM 896 O O . ASP A 1 105 ? -6.727 -7.512 14.911 1.00 95.00 105 ASP A O 1
ATOM 900 N N . LEU A 1 106 ? -8.765 -6.728 15.430 1.00 92.75 106 LEU A N 1
ATOM 901 C CA . LEU A 1 106 ? -8.313 -5.988 16.600 1.00 92.75 106 LEU A CA 1
ATOM 902 C C . LEU A 1 106 ? -8.005 -6.959 17.744 1.00 92.75 106 LEU A C 1
ATOM 904 O O . LEU A 1 106 ? -8.903 -7.568 18.320 1.00 92.75 106 LEU A O 1
ATOM 908 N N . CYS A 1 107 ? -6.737 -7.049 18.143 1.00 90.38 107 CYS A N 1
ATOM 909 C CA . CYS A 1 107 ? -6.358 -7.760 19.356 1.00 90.38 107 CYS A CA 1
ATOM 910 C C . CYS A 1 107 ? -6.866 -6.981 20.586 1.00 90.38 107 CYS A C 1
ATOM 912 O O . CYS A 1 107 ? -6.375 -5.870 20.830 1.00 90.38 107 CYS A O 1
ATOM 914 N N . PRO A 1 108 ? -7.771 -7.542 21.417 1.00 86.12 108 PRO A N 1
ATOM 915 C CA . PRO A 1 108 ? -8.374 -6.801 22.529 1.00 86.12 108 PRO A CA 1
ATOM 916 C C . PRO A 1 108 ? -7.361 -6.349 23.584 1.00 86.12 108 PRO A C 1
ATOM 918 O O . PRO A 1 108 ? -7.541 -5.299 24.200 1.00 86.12 108 PRO A O 1
ATOM 921 N N . VAL A 1 109 ? -6.295 -7.138 23.766 1.00 88.44 109 VAL A N 1
ATOM 922 C CA . VAL A 1 109 ? -5.242 -6.904 24.765 1.00 88.44 109 VAL A CA 1
ATOM 923 C C . VAL A 1 109 ? -4.234 -5.874 24.270 1.00 88.44 109 VAL A C 1
ATOM 925 O O . VAL A 1 109 ? -3.935 -4.919 24.976 1.00 88.44 109 VAL A O 1
ATOM 928 N N . LYS A 1 110 ? -3.718 -6.048 23.046 1.00 87.19 110 LYS A N 1
ATOM 929 C CA . LYS A 1 110 ? -2.693 -5.157 22.479 1.00 87.19 110 LYS A CA 1
ATOM 930 C C . LYS A 1 110 ? -3.271 -3.856 21.922 1.00 87.19 110 LYS A C 1
ATOM 932 O O . LYS A 1 110 ? -2.491 -2.986 21.560 1.00 87.19 110 LYS A O 1
ATOM 937 N N . LYS A 1 111 ? -4.602 -3.762 21.791 1.00 87.81 111 LYS A N 1
ATOM 938 C CA . LYS A 1 111 ? -5.313 -2.662 21.113 1.00 87.81 111 LYS A CA 1
ATOM 939 C C . LYS A 1 111 ? -4.734 -2.365 19.729 1.00 87.81 111 LYS A C 1
ATOM 941 O O . LYS A 1 111 ? -4.648 -1.224 19.302 1.00 87.81 111 LYS A O 1
ATOM 946 N N . ARG A 1 112 ? -4.326 -3.428 19.030 1.00 88.00 112 ARG A N 1
ATOM 947 C CA . ARG A 1 112 ? -3.707 -3.353 17.709 1.00 88.00 112 ARG A CA 1
ATOM 948 C C . ARG A 1 112 ? -4.348 -4.323 16.742 1.00 88.00 112 ARG A C 1
ATOM 950 O O . ARG A 1 112 ? -4.599 -5.475 17.097 1.00 88.00 112 ARG A O 1
ATOM 957 N N . TYR A 1 113 ? -4.547 -3.866 15.516 1.00 93.56 113 TYR A N 1
ATOM 958 C CA . TYR A 1 113 ? -5.034 -4.714 14.435 1.00 93.56 113 TYR A CA 1
ATOM 959 C C . TYR A 1 113 ? -3.929 -5.641 13.933 1.00 93.56 113 TYR A C 1
ATOM 961 O O . TYR A 1 113 ? -2.841 -5.176 13.600 1.00 93.56 113 TYR A O 1
ATOM 969 N N . THR A 1 114 ? -4.207 -6.936 13.841 1.00 94.00 114 THR A N 1
ATOM 970 C CA . THR A 1 114 ? -3.311 -7.956 13.280 1.00 94.00 114 THR A CA 1
ATOM 971 C C . THR A 1 114 ? -3.852 -8.402 11.932 1.00 94.00 114 THR A C 1
ATOM 973 O O . THR A 1 114 ? -5.046 -8.651 11.810 1.00 94.00 114 THR A O 1
ATOM 976 N N . LEU A 1 115 ? -2.989 -8.473 10.920 1.00 95.06 115 LEU A N 1
ATOM 977 C CA . LEU A 1 115 ? -3.380 -8.929 9.593 1.00 95.06 115 LEU A CA 1
ATOM 978 C C . LEU A 1 115 ? -3.535 -10.450 9.632 1.00 95.06 115 LEU A C 1
ATOM 980 O O . LEU A 1 115 ? -2.569 -11.155 9.919 1.00 95.06 115 LEU A O 1
ATOM 984 N N . MET A 1 116 ? -4.745 -10.928 9.359 1.00 92.69 116 MET A N 1
ATOM 985 C CA . MET A 1 116 ? -5.085 -12.351 9.369 1.00 92.69 116 MET A CA 1
ATOM 986 C C . MET A 1 116 ? -4.831 -12.987 8.002 1.00 92.69 116 MET A C 1
ATOM 988 O O . MET A 1 116 ? -4.392 -14.130 7.916 1.00 92.69 116 MET A O 1
ATOM 992 N N . THR A 1 117 ? -5.063 -12.233 6.927 1.00 89.62 117 THR A N 1
ATOM 993 C CA . THR A 1 117 ? -4.827 -12.706 5.560 1.00 89.62 117 THR A CA 1
ATOM 994 C C . THR A 1 117 ? -3.331 -12.758 5.246 1.00 89.62 117 THR A C 1
ATOM 996 O O . THR A 1 117 ? -2.636 -11.742 5.337 1.00 89.62 117 THR A O 1
ATOM 999 N N . ARG A 1 118 ? -2.826 -13.920 4.808 1.00 89.00 118 ARG A N 1
ATOM 1000 C CA . ARG A 1 118 ? -1.460 -14.032 4.275 1.00 89.00 118 ARG A CA 1
ATOM 1001 C C . ARG A 1 118 ? -1.350 -13.242 2.970 1.00 89.00 118 ARG A C 1
ATOM 1003 O O . ARG A 1 118 ? -2.180 -13.357 2.075 1.00 89.00 118 ARG A O 1
ATOM 1010 N N . LEU A 1 119 ? -0.303 -12.427 2.871 1.00 90.06 119 LEU A N 1
ATOM 1011 C CA . LEU A 1 119 ? 0.036 -11.728 1.636 1.00 90.06 119 LEU A CA 1
ATOM 1012 C C . LEU A 1 119 ? 1.097 -12.501 0.881 1.00 90.06 119 LEU A C 1
ATOM 1014 O O . LEU A 1 119 ? 2.112 -12.896 1.460 1.00 90.06 119 LEU A O 1
ATOM 1018 N N . ARG A 1 120 ? 0.877 -12.618 -0.424 1.00 88.75 120 ARG A N 1
ATOM 1019 C CA . ARG A 1 120 ? 1.803 -13.289 -1.320 1.00 88.75 120 ARG A CA 1
ATOM 1020 C C . ARG A 1 120 ? 3.042 -12.449 -1.591 1.00 88.75 120 ARG A C 1
ATOM 1022 O O . ARG A 1 120 ? 2.966 -11.220 -1.687 1.00 88.75 120 ARG A O 1
ATOM 1029 N N . THR A 1 121 ? 4.165 -13.117 -1.785 1.00 88.44 121 THR A N 1
ATOM 1030 C CA . THR A 1 121 ? 5.471 -12.543 -2.097 1.00 88.44 121 THR A CA 1
ATOM 1031 C C . THR A 1 121 ? 6.042 -13.130 -3.384 1.00 88.44 121 THR A C 1
ATOM 1033 O O . THR A 1 121 ? 5.604 -14.176 -3.861 1.00 88.44 121 THR A O 1
ATOM 1036 N N . TRP A 1 122 ? 7.019 -12.466 -4.004 1.00 81.88 122 TRP A N 1
ATOM 1037 C CA . TRP A 1 122 ? 7.671 -12.993 -5.217 1.00 81.88 122 TRP A CA 1
ATOM 1038 C C . TRP A 1 122 ? 8.443 -14.306 -4.987 1.00 81.88 122 TRP A C 1
ATOM 1040 O O . TRP A 1 122 ? 8.754 -14.997 -5.962 1.00 81.88 122 TRP A O 1
ATOM 1050 N N . ASP A 1 123 ? 8.708 -14.658 -3.726 1.00 79.75 123 ASP A N 1
ATOM 1051 C CA . ASP A 1 123 ? 9.391 -15.892 -3.324 1.00 79.75 123 ASP A CA 1
ATOM 1052 C C . ASP A 1 123 ? 8.438 -17.088 -3.174 1.00 79.75 123 ASP A C 1
ATOM 1054 O O . ASP A 1 123 ? 8.897 -18.229 -3.196 1.00 79.75 123 ASP A O 1
ATOM 1058 N N . ASP A 1 124 ? 7.124 -16.850 -3.077 1.00 79.69 124 ASP A N 1
ATOM 1059 C CA . ASP A 1 124 ? 6.142 -17.933 -2.978 1.00 79.69 124 ASP A CA 1
ATOM 1060 C C . ASP A 1 124 ? 6.156 -18.799 -4.252 1.00 79.69 124 ASP A C 1
ATOM 1062 O O . ASP A 1 124 ? 6.387 -18.318 -5.368 1.00 79.69 124 ASP A O 1
ATOM 1066 N N . THR A 1 125 ? 5.904 -20.096 -4.106 1.00 74.88 125 THR A N 1
ATOM 1067 C CA . THR A 1 125 ? 5.881 -21.033 -5.241 1.00 74.88 125 THR A CA 1
ATOM 1068 C C . THR A 1 125 ? 4.470 -21.230 -5.784 1.00 74.88 125 THR A C 1
ATOM 1070 O O . THR A 1 125 ? 3.489 -21.087 -5.056 1.00 74.88 125 THR A O 1
ATOM 1073 N N . ASP A 1 126 ? 4.365 -21.637 -7.052 1.00 65.62 126 ASP A N 1
ATOM 1074 C CA . ASP A 1 126 ? 3.075 -21.938 -7.688 1.00 65.62 126 ASP A CA 1
ATOM 1075 C C . ASP A 1 126 ? 2.295 -23.041 -6.931 1.00 65.62 126 ASP A C 1
ATOM 1077 O O . ASP A 1 126 ? 1.068 -23.060 -6.945 1.00 65.62 126 ASP A O 1
ATOM 1081 N N . GLU A 1 127 ? 2.980 -23.947 -6.218 1.00 60.94 127 GLU A N 1
ATOM 1082 C CA . GLU A 1 127 ? 2.332 -24.967 -5.378 1.00 60.94 127 GLU A CA 1
ATOM 1083 C C . GLU A 1 127 ? 1.702 -24.388 -4.105 1.00 60.94 127 GLU A C 1
ATOM 1085 O O . GLU A 1 127 ? 0.654 -24.864 -3.666 1.00 60.94 127 GLU A O 1
ATOM 1090 N N . GLU A 1 128 ? 2.315 -23.366 -3.503 1.00 59.19 128 GLU A N 1
ATOM 1091 C CA . GLU A 1 128 ? 1.730 -22.653 -2.364 1.00 59.19 128 GLU A CA 1
ATOM 1092 C C . GLU A 1 128 ? 0.515 -21.828 -2.792 1.00 59.19 128 GLU A C 1
ATOM 1094 O O . GLU A 1 128 ? -0.489 -21.819 -2.081 1.00 59.19 128 GLU A O 1
ATOM 1099 N N . ASP A 1 129 ? 0.571 -21.224 -3.985 1.00 58.78 129 ASP A N 1
ATOM 1100 C CA . ASP A 1 129 ? -0.557 -20.518 -4.603 1.00 58.78 129 ASP A CA 1
ATOM 1101 C C . ASP A 1 129 ? -1.775 -21.445 -4.802 1.00 58.78 129 ASP A C 1
ATOM 1103 O O . ASP A 1 129 ? -2.909 -21.008 -4.591 1.00 58.78 129 ASP A O 1
ATOM 1107 N N . VAL A 1 130 ? -1.545 -22.713 -5.185 1.00 56.88 130 VAL A N 1
ATOM 1108 C CA . VAL A 1 130 ? -2.591 -23.742 -5.358 1.00 56.88 130 VAL A CA 1
ATOM 1109 C C . VAL A 1 130 ? -3.121 -24.247 -4.016 1.00 56.88 130 VAL A C 1
ATOM 1111 O O . VAL A 1 130 ? -4.319 -24.486 -3.887 1.00 56.88 130 VAL A O 1
ATOM 1114 N N . ARG A 1 131 ? -2.260 -24.401 -3.004 1.00 58.94 131 ARG A N 1
ATOM 1115 C CA . ARG A 1 131 ? -2.692 -24.835 -1.667 1.00 58.94 131 ARG A CA 1
ATOM 1116 C C . ARG A 1 131 ? -3.575 -23.793 -0.990 1.00 58.94 131 ARG A C 1
ATOM 1118 O O . ARG A 1 131 ? -4.625 -24.157 -0.475 1.00 58.94 131 ARG A O 1
ATOM 1125 N N . GLU A 1 132 ? -3.201 -22.515 -1.045 1.00 57.66 132 GLU A N 1
ATOM 1126 C CA . GLU A 1 132 ? -4.040 -21.426 -0.520 1.00 57.66 132 GLU A CA 1
ATOM 1127 C C . GLU A 1 132 ? -5.374 -21.312 -1.261 1.00 57.66 132 GLU A C 1
ATOM 1129 O O . GLU A 1 132 ? -6.407 -21.145 -0.620 1.00 57.66 132 GLU A O 1
ATOM 1134 N N . ALA A 1 133 ? -5.361 -21.481 -2.586 1.00 55.84 133 ALA A N 1
ATOM 1135 C CA . ALA A 1 133 ? -6.571 -21.586 -3.397 1.00 55.84 133 ALA A CA 1
ATOM 1136 C C . ALA A 1 133 ? -7.492 -22.737 -2.945 1.00 55.84 133 ALA A C 1
ATOM 1138 O O . ALA A 1 133 ? -8.711 -22.615 -2.925 1.00 55.84 133 ALA A O 1
ATOM 1139 N N . SER A 1 134 ? -6.929 -23.874 -2.540 1.00 49.28 134 SER A N 1
ATOM 1140 C CA . SER A 1 134 ? -7.731 -25.004 -2.060 1.00 49.28 134 SER A CA 1
ATOM 1141 C C . SER A 1 134 ? -8.209 -24.886 -0.606 1.00 49.28 134 SER A C 1
ATOM 1143 O O . SER A 1 134 ? -9.232 -25.481 -0.275 1.00 49.28 134 SER A O 1
ATOM 1145 N N . ASP A 1 135 ? -7.497 -24.148 0.252 1.00 50.12 135 ASP A N 1
ATOM 1146 C CA . ASP A 1 135 ? -7.762 -24.076 1.703 1.00 50.12 135 ASP A CA 1
ATOM 1147 C C . ASP A 1 135 ? -8.588 -22.832 2.096 1.00 50.12 135 ASP A C 1
ATOM 1149 O O . ASP A 1 135 ? -9.289 -22.823 3.108 1.00 50.12 135 ASP A O 1
ATOM 1153 N N . GLY A 1 136 ? -8.546 -21.774 1.280 1.00 49.06 136 GLY A N 1
ATOM 1154 C CA . GLY A 1 136 ? -9.237 -20.509 1.518 1.00 49.06 136 GLY A CA 1
ATOM 1155 C C . GLY A 1 136 ? -10.476 -20.321 0.651 1.00 49.06 136 GLY A C 1
ATOM 1156 O O . GLY A 1 136 ? -10.445 -19.474 -0.225 1.00 49.06 136 GLY A O 1
ATOM 1157 N N . GLY A 1 137 ? -11.554 -21.087 0.874 1.00 43.06 137 GLY A N 1
ATOM 1158 C CA . GLY A 1 137 ? -12.917 -20.777 0.382 1.00 43.06 137 GLY A CA 1
ATOM 1159 C C . GLY A 1 137 ? -13.106 -20.569 -1.132 1.00 43.06 137 GLY A C 1
ATOM 1160 O O . GLY A 1 137 ? -14.200 -20.228 -1.577 1.00 43.06 137 GLY A O 1
ATOM 1161 N N . GLU A 1 138 ? -12.072 -20.787 -1.942 1.00 45.31 138 GLU A N 1
ATOM 1162 C CA . GLU A 1 138 ? -12.011 -20.337 -3.333 1.00 45.31 138 GLU A CA 1
ATOM 1163 C C . GLU A 1 138 ? -12.988 -21.115 -4.226 1.00 45.31 138 GLU A C 1
ATOM 1165 O O . GLU A 1 138 ? -13.413 -20.621 -5.264 1.00 45.31 138 GLU A O 1
ATOM 1170 N N . ILE A 1 139 ? -13.436 -22.296 -3.784 1.00 43.34 139 ILE A N 1
ATOM 1171 C CA . ILE A 1 139 ? -14.510 -23.062 -4.433 1.00 43.34 139 ILE A CA 1
ATOM 1172 C C . ILE A 1 139 ? -15.846 -22.294 -4.385 1.00 43.34 139 ILE A C 1
ATOM 1174 O O . ILE A 1 139 ? -16.570 -22.285 -5.377 1.00 43.34 139 ILE A O 1
ATOM 1178 N N . GLU A 1 140 ? -16.148 -21.592 -3.289 1.00 39.00 140 GLU A N 1
ATOM 1179 C CA . GLU A 1 140 ? -17.359 -20.764 -3.146 1.00 39.00 140 GLU A CA 1
ATOM 1180 C C . GLU A 1 140 ? -17.199 -19.416 -3.886 1.00 39.00 140 GLU A C 1
ATOM 1182 O O . GLU A 1 140 ? -18.133 -18.901 -4.503 1.00 39.00 140 GLU A O 1
ATOM 1187 N N . GLU A 1 141 ? -15.980 -18.866 -3.916 1.00 42.59 141 GLU A N 1
ATOM 1188 C CA . GLU A 1 141 ? -15.653 -17.604 -4.597 1.00 42.59 141 GLU A CA 1
ATOM 1189 C C . GLU A 1 141 ? -15.581 -17.750 -6.135 1.00 42.59 141 GLU A C 1
ATOM 1191 O O . GLU A 1 141 ? -15.973 -16.838 -6.869 1.00 42.59 141 GLU A O 1
ATOM 1196 N N . LEU A 1 142 ? -15.183 -18.923 -6.646 1.00 41.00 142 LEU A N 1
ATOM 1197 C CA . LEU A 1 142 ? -15.254 -19.293 -8.067 1.00 41.00 142 LEU A CA 1
ATOM 1198 C C . LEU A 1 142 ? -16.702 -19.453 -8.551 1.00 41.00 142 LEU A C 1
ATOM 1200 O O . LEU A 1 142 ? -17.004 -19.056 -9.680 1.00 41.00 142 LEU A O 1
ATOM 1204 N N . GLU A 1 143 ? -17.614 -19.963 -7.716 1.00 36.97 143 GLU A N 1
ATOM 1205 C CA . GLU A 1 143 ? -19.051 -19.978 -8.029 1.00 36.97 143 GLU A CA 1
ATOM 1206 C C . GLU A 1 143 ? -19.609 -18.548 -8.135 1.00 36.97 143 GLU A C 1
ATOM 1208 O O . GLU A 1 143 ? -20.344 -18.237 -9.078 1.00 36.97 143 GLU A O 1
ATOM 1213 N N . ILE A 1 144 ? -19.184 -17.630 -7.261 1.00 40.47 144 ILE A N 1
ATOM 1214 C CA . ILE A 1 144 ? -19.572 -16.210 -7.314 1.00 40.47 144 ILE A CA 1
ATOM 1215 C C . ILE A 1 144 ? -18.954 -15.494 -8.530 1.00 40.47 144 ILE A C 1
ATOM 1217 O O . ILE A 1 144 ? -19.636 -14.716 -9.201 1.00 40.47 144 ILE A O 1
ATOM 1221 N N . ALA A 1 145 ? -17.695 -15.774 -8.877 1.00 38.72 145 ALA A N 1
ATOM 1222 C CA . ALA A 1 145 ? -17.039 -15.215 -10.063 1.00 38.72 145 ALA A CA 1
ATOM 1223 C C . ALA A 1 145 ? -17.637 -15.748 -11.378 1.00 38.72 145 ALA A C 1
ATOM 1225 O O . ALA A 1 145 ? -17.719 -15.005 -12.362 1.00 38.72 145 ALA A O 1
ATOM 1226 N N . SER A 1 146 ? -18.120 -16.998 -11.390 1.00 42.50 146 SER A N 1
ATOM 1227 C CA . SER A 1 146 ? -18.845 -17.574 -12.531 1.00 42.50 146 SER A CA 1
ATOM 1228 C C . SER A 1 146 ? -20.139 -16.808 -12.842 1.00 42.50 146 SER A C 1
ATOM 1230 O O . SER A 1 146 ? -20.496 -16.650 -14.010 1.00 42.50 146 SER A O 1
ATOM 1232 N N . ASN A 1 147 ? -20.767 -16.208 -11.822 1.00 43.62 147 ASN A N 1
ATOM 1233 C CA . ASN A 1 147 ? -21.942 -15.347 -11.980 1.00 43.62 147 ASN A CA 1
ATOM 1234 C C . ASN A 1 147 ? -21.618 -13.958 -12.570 1.00 43.62 147 ASN A C 1
ATOM 1236 O O . ASN A 1 147 ? -22.536 -13.246 -12.973 1.00 43.62 147 ASN A O 1
ATOM 1240 N N . ASN A 1 148 ? -20.336 -13.581 -12.681 1.00 43.97 148 ASN A N 1
ATOM 1241 C CA . ASN A 1 148 ? -19.882 -12.294 -13.225 1.00 43.97 148 ASN A CA 1
ATOM 1242 C C . ASN A 1 148 ? -19.246 -12.380 -14.627 1.00 43.97 148 ASN A C 1
ATOM 1244 O O . ASN A 1 148 ? -18.656 -11.402 -15.087 1.00 43.97 148 ASN A O 1
ATOM 1248 N N . ASN A 1 149 ? -19.395 -13.500 -15.350 1.00 43.94 149 ASN A N 1
ATOM 1249 C CA . ASN A 1 149 ? -18.969 -13.633 -16.755 1.00 43.94 149 ASN A CA 1
ATOM 1250 C C . ASN A 1 149 ? -17.486 -13.262 -17.019 1.00 43.94 149 ASN A C 1
ATOM 1252 O O . ASN A 1 149 ? -17.144 -12.764 -18.093 1.00 43.94 149 ASN A O 1
ATOM 1256 N N . ILE A 1 150 ? -16.575 -13.515 -16.072 1.00 50.94 150 ILE A N 1
ATOM 1257 C CA . ILE A 1 150 ? -15.133 -13.410 -16.347 1.00 50.94 150 ILE A CA 1
ATOM 1258 C C . ILE A 1 150 ? -14.739 -14.613 -17.204 1.00 50.94 150 ILE A C 1
ATOM 1260 O O . ILE A 1 150 ? -14.880 -15.763 -16.787 1.00 50.94 150 ILE A O 1
ATOM 1264 N N . SER A 1 151 ? -14.266 -14.368 -18.426 1.00 51.03 151 SER A N 1
ATOM 1265 C CA . SER A 1 151 ? -13.956 -15.466 -19.335 1.00 51.03 151 SER A CA 1
ATOM 1266 C C . SER A 1 151 ? -12.705 -16.222 -18.869 1.00 51.03 151 SER A C 1
ATOM 1268 O O . SER A 1 151 ? -11.730 -15.635 -18.398 1.00 51.03 151 SER A O 1
ATOM 1270 N N . LEU A 1 152 ? -12.675 -17.540 -19.083 1.00 46.47 152 LEU A N 1
ATOM 1271 C CA . LEU A 1 152 ? -11.479 -18.380 -18.891 1.00 46.47 152 LEU A CA 1
ATOM 1272 C C . LEU A 1 152 ? -10.239 -17.839 -19.632 1.00 46.47 152 LEU A C 1
ATOM 1274 O O . LEU A 1 152 ? -9.102 -18.131 -19.261 1.00 46.47 152 LEU A O 1
ATOM 1278 N N . ILE A 1 153 ? -10.453 -17.060 -20.694 1.00 48.44 153 ILE A N 1
ATOM 1279 C CA . ILE A 1 153 ? -9.400 -16.397 -21.466 1.00 48.44 153 ILE A CA 1
ATOM 1280 C C . ILE A 1 153 ? -8.780 -15.256 -20.651 1.00 48.44 153 ILE A C 1
ATOM 1282 O O . ILE A 1 153 ? -7.560 -15.094 -20.672 1.00 48.44 153 ILE A O 1
ATOM 1286 N N . ASP A 1 154 ? -9.585 -14.497 -19.911 1.00 46.97 154 ASP A N 1
ATOM 1287 C CA . ASP A 1 154 ? -9.113 -13.386 -19.082 1.00 46.97 154 ASP A CA 1
ATOM 1288 C C . ASP A 1 154 ? -8.306 -13.894 -17.888 1.00 46.97 154 ASP A C 1
ATOM 1290 O O . ASP A 1 154 ? -7.218 -13.382 -17.632 1.00 46.97 154 ASP A O 1
ATOM 1294 N N . ILE A 1 155 ? -8.748 -14.985 -17.253 1.00 48.69 155 ILE A N 1
ATOM 1295 C CA . ILE A 1 155 ? -8.001 -15.655 -16.173 1.00 48.69 155 ILE A CA 1
ATOM 1296 C C . ILE A 1 155 ? -6.612 -16.096 -16.666 1.00 48.69 155 ILE A C 1
ATOM 1298 O O . ILE A 1 155 ? -5.597 -15.818 -16.027 1.00 48.69 155 ILE A O 1
ATOM 1302 N N . LYS A 1 156 ? -6.535 -16.721 -17.850 1.00 50.88 156 LYS A N 1
ATOM 1303 C CA . LYS A 1 156 ? -5.254 -17.141 -18.447 1.00 50.88 156 LYS A CA 1
ATOM 1304 C C . LYS A 1 156 ? -4.352 -15.962 -18.817 1.00 50.88 156 LYS A C 1
ATOM 1306 O O . LYS A 1 156 ? -3.137 -16.054 -18.653 1.00 50.88 156 LYS A O 1
ATOM 1311 N N . LYS A 1 157 ? -4.924 -14.855 -19.304 1.00 57.72 157 LYS A N 1
ATOM 1312 C CA . LYS A 1 157 ? -4.171 -13.625 -19.604 1.00 57.72 157 LYS A CA 1
ATOM 1313 C C . LYS A 1 157 ? -3.609 -12.982 -18.338 1.00 57.72 157 LYS A C 1
ATOM 1315 O O . LYS A 1 157 ? -2.464 -12.539 -18.358 1.00 57.72 157 LYS A O 1
ATOM 1320 N N . ILE A 1 158 ? -4.386 -12.951 -17.254 1.00 55.94 158 ILE A N 1
ATOM 1321 C CA . ILE A 1 158 ? -3.947 -12.434 -15.952 1.00 55.94 158 ILE A CA 1
ATOM 1322 C C . ILE A 1 158 ? -2.760 -13.258 -15.441 1.00 55.94 158 ILE A C 1
ATOM 1324 O O . ILE A 1 158 ? -1.711 -12.683 -15.163 1.00 55.94 158 ILE A O 1
ATOM 1328 N N . ALA A 1 159 ? -2.873 -14.590 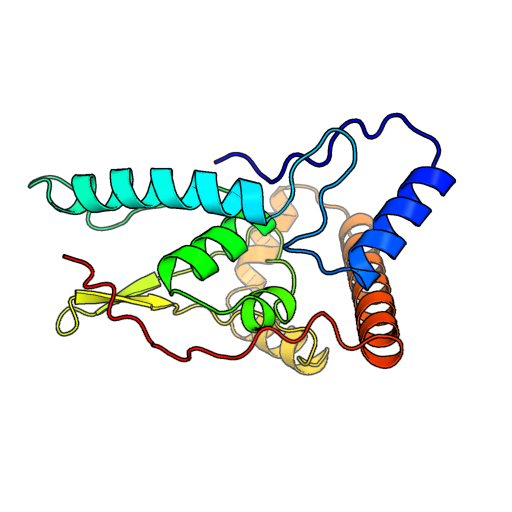-15.438 1.00 55.69 159 ALA A N 1
ATOM 1329 C CA . ALA A 1 159 ? -1.795 -15.481 -15.002 1.00 55.69 159 ALA A CA 1
ATOM 1330 C C . ALA A 1 159 ? -0.513 -15.334 -15.848 1.00 55.69 159 ALA A C 1
ATOM 1332 O O . ALA A 1 159 ? 0.591 -15.260 -15.310 1.00 55.69 159 ALA A O 1
ATOM 1333 N N . ALA A 1 160 ? -0.639 -15.232 -17.178 1.00 62.59 160 ALA A N 1
ATOM 1334 C CA . ALA A 1 160 ? 0.509 -15.015 -18.062 1.00 62.59 160 ALA A CA 1
ATOM 1335 C C . ALA A 1 160 ? 1.202 -13.668 -17.796 1.00 62.59 160 ALA A C 1
ATOM 1337 O O . ALA A 1 160 ? 2.431 -13.590 -17.784 1.00 62.59 160 ALA A O 1
ATOM 1338 N N . LYS A 1 161 ? 0.415 -12.617 -17.535 1.00 64.25 161 LYS A N 1
ATOM 1339 C CA . LYS A 1 161 ? 0.932 -11.288 -17.204 1.00 64.25 161 LYS A CA 1
ATOM 1340 C C . LYS A 1 161 ? 1.630 -11.274 -15.842 1.00 64.25 161 LYS A C 1
ATOM 1342 O O . LYS A 1 161 ? 2.699 -10.685 -15.729 1.00 64.25 161 LYS A O 1
ATOM 1347 N N . GLU A 1 162 ? 1.076 -11.943 -14.829 1.00 63.28 162 GLU A N 1
ATOM 1348 C CA . GLU A 1 162 ? 1.728 -12.095 -13.518 1.00 63.28 162 GLU A CA 1
ATOM 1349 C C . GLU A 1 162 ? 3.071 -12.828 -13.632 1.00 63.28 162 GLU A C 1
ATOM 1351 O O . GLU A 1 162 ? 4.054 -12.391 -13.033 1.00 63.28 162 GLU A O 1
ATOM 1356 N N . LYS A 1 163 ? 3.144 -13.885 -14.452 1.00 68.00 163 LYS A N 1
ATOM 1357 C CA . LYS A 1 163 ? 4.391 -14.619 -14.706 1.00 68.00 163 LYS A CA 1
ATOM 1358 C C . LYS A 1 163 ? 5.450 -13.754 -15.394 1.00 68.00 163 LYS A C 1
ATOM 1360 O O . LYS A 1 163 ? 6.604 -13.760 -14.976 1.00 68.00 163 LYS A O 1
ATOM 1365 N N . GLN A 1 164 ? 5.060 -12.974 -16.401 1.00 72.19 164 GLN A N 1
ATOM 1366 C CA . GLN A 1 164 ? 5.978 -12.044 -17.059 1.00 72.19 164 GLN A CA 1
ATOM 1367 C C . GLN A 1 164 ? 6.514 -10.994 -16.071 1.00 72.19 164 GLN A C 1
ATOM 1369 O O . GLN A 1 164 ? 7.715 -10.748 -16.025 1.00 72.19 164 GLN A O 1
ATOM 1374 N N . ILE A 1 165 ? 5.643 -10.420 -15.234 1.00 68.38 165 ILE A N 1
ATOM 1375 C CA . ILE A 1 165 ? 6.043 -9.442 -14.210 1.00 68.38 165 ILE A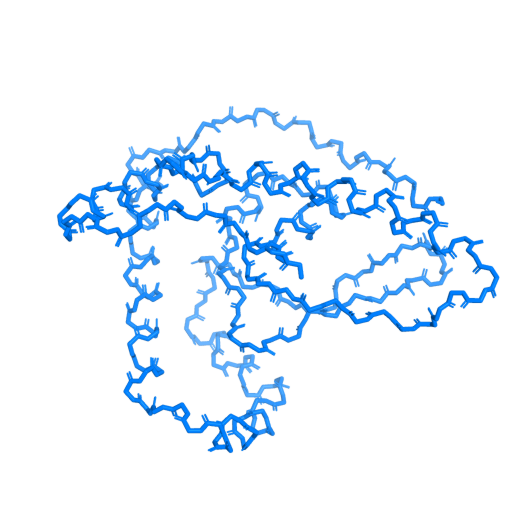 CA 1
ATOM 1376 C C . ILE A 1 165 ? 6.991 -10.082 -13.183 1.00 68.38 165 ILE A C 1
ATOM 1378 O O . ILE A 1 165 ? 7.984 -9.463 -12.809 1.00 68.38 165 ILE A O 1
ATOM 1382 N N . MET A 1 166 ? 6.717 -11.319 -12.751 1.00 69.00 166 MET A N 1
ATOM 1383 C CA . MET A 1 166 ? 7.600 -12.093 -11.867 1.00 69.00 166 MET A CA 1
ATOM 1384 C C . MET A 1 166 ? 9.005 -12.247 -12.460 1.00 69.00 166 MET A C 1
ATOM 1386 O O . MET A 1 166 ? 9.995 -12.017 -11.765 1.00 69.00 166 MET A O 1
ATOM 1390 N N . GLU A 1 167 ? 9.102 -12.656 -13.726 1.00 75.38 167 GLU A N 1
ATOM 1391 C CA . GLU A 1 167 ? 10.380 -12.859 -14.416 1.00 75.38 167 GLU A CA 1
ATOM 1392 C C . GLU A 1 167 ? 11.140 -11.536 -14.588 1.00 75.38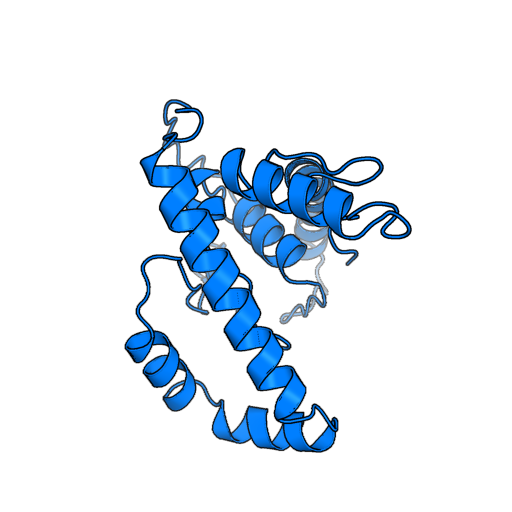 167 GLU A C 1
ATOM 1394 O O . GLU A 1 167 ? 12.324 -11.458 -14.251 1.00 75.38 167 GLU A O 1
ATOM 1399 N N . GLU A 1 168 ? 10.454 -10.470 -15.014 1.00 72.06 168 GLU A N 1
ATOM 1400 C CA . GLU A 1 168 ? 11.039 -9.131 -15.135 1.00 72.06 168 GLU A CA 1
ATOM 1401 C C . GLU A 1 168 ? 11.551 -8.623 -13.777 1.00 72.06 168 GLU A C 1
ATOM 1403 O O . GLU A 1 168 ? 12.692 -8.168 -13.686 1.00 72.06 168 GLU A O 1
ATOM 1408 N N . TYR A 1 169 ? 10.775 -8.785 -12.700 1.00 67.31 169 TYR A N 1
ATOM 1409 C CA . TYR A 1 169 ? 11.180 -8.404 -11.343 1.00 67.31 169 TYR A CA 1
ATOM 1410 C C . TYR A 1 169 ? 12.406 -9.189 -10.853 1.00 67.31 169 TYR A C 1
ATOM 1412 O O . TYR A 1 169 ? 13.352 -8.602 -10.317 1.00 67.31 169 TYR A O 1
ATOM 1420 N N . LYS A 1 170 ? 12.424 -10.515 -11.061 1.00 71.38 170 LYS A N 1
ATOM 1421 C CA . LYS A 1 170 ? 13.559 -11.371 -10.678 1.00 71.38 170 LYS A CA 1
ATOM 1422 C C . LYS A 1 170 ? 14.826 -11.000 -11.447 1.00 7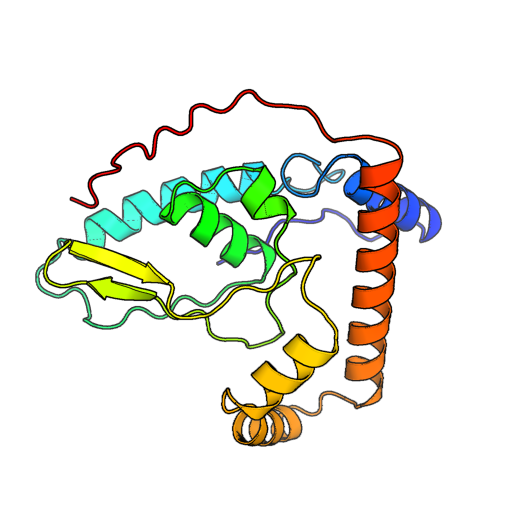1.38 170 LYS A C 1
ATOM 1424 O O . LYS A 1 170 ? 15.887 -10.915 -10.832 1.00 71.38 170 LYS A O 1
ATOM 1429 N N . SER A 1 171 ? 14.717 -10.730 -12.749 1.00 75.06 171 SER A N 1
ATOM 1430 C CA . SER A 1 171 ? 15.861 -10.296 -13.562 1.00 75.06 171 SER A CA 1
ATOM 1431 C C . SER A 1 171 ? 16.396 -8.926 -13.121 1.00 75.06 171 SER A C 1
ATOM 1433 O O . SER A 1 171 ? 17.594 -8.766 -12.903 1.00 75.06 171 SER A O 1
ATOM 1435 N N . ALA A 1 172 ? 15.508 -7.960 -12.863 1.00 67.56 172 ALA A N 1
ATOM 1436 C CA . ALA A 1 172 ? 15.881 -6.615 -12.444 1.00 67.56 172 ALA A CA 1
ATOM 1437 C C . ALA A 1 172 ? 16.662 -6.582 -11.118 1.00 67.56 172 ALA A C 1
ATOM 1439 O O . ALA A 1 172 ? 17.647 -5.851 -11.014 1.00 67.56 172 ALA A O 1
ATOM 1440 N N . ARG A 1 173 ? 16.274 -7.386 -10.114 1.00 65.88 173 ARG A N 1
ATOM 1441 C CA . ARG A 1 173 ? 17.006 -7.448 -8.831 1.00 65.88 173 ARG A CA 1
ATOM 1442 C C . ARG A 1 173 ? 18.371 -8.123 -8.932 1.00 65.88 173 ARG A C 1
ATOM 1444 O O . ARG A 1 173 ? 19.227 -7.828 -8.102 1.00 65.88 173 ARG A O 1
ATOM 1451 N N . GLN A 1 174 ? 18.568 -9.027 -9.892 1.00 66.00 174 GLN A N 1
ATOM 1452 C CA . GLN A 1 174 ? 19.872 -9.656 -10.125 1.00 66.00 174 GLN A CA 1
ATOM 1453 C C . GLN A 1 174 ? 20.861 -8.664 -10.754 1.00 66.00 174 GLN A C 1
ATOM 1455 O O . GLN A 1 174 ? 22.024 -8.640 -10.359 1.00 66.00 174 GLN A O 1
ATOM 1460 N N . ASP A 1 175 ? 20.382 -7.802 -11.656 1.00 59.31 175 ASP A N 1
ATOM 1461 C CA . ASP A 1 175 ? 21.212 -6.824 -12.374 1.00 59.31 175 ASP A CA 1
ATOM 1462 C C . ASP A 1 175 ? 21.446 -5.516 -11.598 1.00 59.31 175 ASP A C 1
ATOM 1464 O O . ASP A 1 175 ? 22.396 -4.778 -11.869 1.00 59.31 175 ASP A O 1
ATOM 1468 N N . SER A 1 176 ? 20.574 -5.170 -10.650 1.00 54.19 176 SER A N 1
ATOM 1469 C CA . SER A 1 176 ? 20.690 -3.958 -9.834 1.00 54.19 176 SER A CA 1
ATOM 1470 C C . SER A 1 176 ? 19.995 -4.165 -8.486 1.00 54.19 176 SER A C 1
ATOM 1472 O O . SER A 1 176 ? 18.770 -4.037 -8.408 1.00 54.19 176 SER A O 1
ATOM 1474 N N . PRO A 1 177 ? 20.731 -4.470 -7.397 1.00 55.62 177 PRO A N 1
ATOM 1475 C CA . PRO A 1 177 ? 20.141 -4.424 -6.070 1.00 55.62 177 PRO A CA 1
ATOM 1476 C C . PRO A 1 177 ? 19.665 -2.985 -5.862 1.00 55.62 177 PRO A C 1
ATOM 1478 O O . PRO A 1 177 ? 20.460 -2.051 -5.963 1.00 55.62 177 PRO A O 1
ATOM 1481 N N . GLY A 1 178 ? 18.354 -2.798 -5.688 1.00 50.94 178 GLY A N 1
ATOM 1482 C CA . GLY A 1 178 ? 17.747 -1.475 -5.537 1.00 50.94 178 GLY A CA 1
ATOM 1483 C C . GLY A 1 178 ? 18.436 -0.635 -4.451 1.00 50.94 178 GLY A C 1
ATOM 1484 O O . GLY A 1 178 ? 19.216 -1.165 -3.656 1.00 50.94 178 GLY A O 1
ATOM 1485 N N . PRO A 1 179 ? 18.170 0.680 -4.394 1.00 45.28 179 PRO A N 1
ATOM 1486 C CA . PRO A 1 179 ? 18.846 1.570 -3.455 1.00 45.28 179 PRO A CA 1
ATOM 1487 C C . PRO A 1 179 ? 18.765 1.025 -2.020 1.00 45.28 179 PRO A C 1
ATOM 1489 O O . PRO A 1 179 ? 17.681 0.837 -1.475 1.00 45.28 179 PRO A O 1
ATOM 1492 N N . SER A 1 180 ? 19.931 0.748 -1.426 1.00 41.16 180 SER A N 1
ATOM 1493 C CA . SER A 1 180 ? 20.064 0.304 -0.037 1.00 41.16 180 SER A CA 1
ATOM 1494 C C . SER A 1 180 ? 19.781 1.483 0.888 1.00 41.16 180 SER A C 1
ATOM 1496 O O . SER A 1 180 ? 20.671 2.294 1.153 1.00 41.16 180 SER A O 1
ATOM 1498 N N . TYR A 1 181 ? 18.559 1.580 1.401 1.00 45.56 181 TYR A N 1
ATOM 1499 C CA . TYR A 1 181 ? 18.264 2.472 2.514 1.00 45.56 181 TYR A CA 1
ATOM 1500 C C . TYR A 1 181 ? 18.604 1.753 3.820 1.00 45.56 181 TYR A C 1
ATOM 1502 O O . TYR A 1 181 ? 18.074 0.685 4.115 1.00 45.56 181 TYR A O 1
ATOM 1510 N N . HIS A 1 182 ? 19.542 2.316 4.588 1.00 35.75 182 HIS A N 1
ATOM 1511 C CA . HIS A 1 182 ? 19.916 1.767 5.888 1.00 35.75 182 HIS A CA 1
ATOM 1512 C C . HIS A 1 182 ? 18.692 1.681 6.805 1.00 35.75 182 HIS A C 1
ATOM 1514 O O . HIS A 1 182 ? 18.008 2.677 7.051 1.00 35.75 182 HIS A O 1
ATOM 1520 N N . GLN A 1 183 ? 18.462 0.469 7.310 1.00 38.06 183 GLN A N 1
ATOM 1521 C CA . GLN A 1 183 ? 17.475 0.139 8.325 1.00 38.06 183 GLN A CA 1
ATOM 1522 C C . GLN A 1 183 ? 17.629 1.063 9.529 1.00 38.06 183 GLN A C 1
ATOM 1524 O O . GLN A 1 183 ? 18.618 1.005 10.255 1.00 38.06 183 GLN A O 1
ATOM 1529 N N . ASN A 1 184 ? 16.594 1.848 9.792 1.00 30.52 184 ASN A N 1
ATOM 1530 C CA . ASN A 1 184 ? 16.167 2.005 11.166 1.00 30.52 184 ASN A CA 1
ATOM 1531 C C . ASN A 1 184 ? 14.991 1.051 11.330 1.00 30.52 184 ASN A C 1
ATOM 1533 O O . ASN A 1 184 ? 13.845 1.455 11.133 1.00 30.52 184 ASN A O 1
ATOM 1537 N N . ASP A 1 185 ? 15.289 -0.199 11.699 1.00 35.78 185 ASP A N 1
ATOM 1538 C CA . ASP A 1 185 ? 14.339 -1.116 12.337 1.00 35.78 185 ASP A CA 1
ATOM 1539 C C . ASP A 1 185 ? 13.980 -0.551 13.719 1.00 35.78 185 ASP A C 1
ATOM 1541 O O . ASP A 1 185 ? 14.206 -1.134 14.774 1.00 35.78 185 ASP A O 1
ATOM 1545 N N . HIS A 1 186 ? 13.434 0.655 13.729 1.00 34.41 186 HIS A N 1
ATOM 1546 C CA . HIS A 1 186 ? 12.462 0.982 14.726 1.00 34.41 186 HIS A CA 1
ATOM 1547 C C . HIS A 1 186 ? 11.174 0.407 14.155 1.00 34.41 186 HIS A C 1
ATOM 1549 O O . HIS A 1 186 ? 10.551 1.016 13.283 1.00 34.41 186 HIS A O 1
ATOM 1555 N N . GLU A 1 187 ? 10.731 -0.727 14.704 1.00 36.66 187 GLU A N 1
ATOM 1556 C CA . GLU A 1 187 ? 9.333 -0.810 15.118 1.00 36.66 187 GLU A CA 1
ATOM 1557 C C . GLU A 1 187 ? 9.065 0.475 15.911 1.00 36.66 187 GLU A C 1
ATOM 1559 O O . GLU A 1 187 ? 9.199 0.527 17.132 1.00 36.66 187 GLU A O 1
ATOM 1564 N N . LYS A 1 188 ? 8.816 1.587 15.212 1.00 34.03 188 LYS A N 1
ATOM 1565 C CA . LYS A 1 188 ? 8.303 2.774 15.851 1.00 34.03 188 LYS A CA 1
ATOM 1566 C C . LYS A 1 188 ? 6.958 2.302 16.333 1.00 34.03 188 LYS A C 1
ATOM 1568 O O . LYS A 1 188 ? 6.075 2.006 15.529 1.00 34.03 188 LYS A O 1
ATOM 1573 N N . THR A 1 189 ? 6.865 2.170 17.645 1.00 38.88 189 THR A N 1
ATOM 1574 C CA . THR A 1 189 ? 5.636 2.162 18.408 1.00 38.88 189 THR A CA 1
ATOM 1575 C C . THR A 1 189 ? 4.826 3.360 17.929 1.00 38.88 189 THR A C 1
ATOM 1577 O O . THR A 1 189 ? 4.951 4.469 18.437 1.00 38.88 189 THR A O 1
ATOM 1580 N N . ILE A 1 190 ? 4.067 3.179 16.853 1.00 40.16 190 ILE A N 1
ATOM 1581 C CA . ILE A 1 190 ? 2.915 4.012 16.593 1.00 40.16 190 ILE A CA 1
ATOM 1582 C C . ILE A 1 190 ? 1.899 3.409 17.539 1.00 40.16 190 ILE A C 1
ATOM 1584 O O . ILE A 1 190 ? 1.276 2.390 17.230 1.00 40.16 190 ILE A O 1
ATOM 1588 N N . ASP A 1 191 ? 1.852 3.966 18.746 1.00 38.56 191 ASP A N 1
ATOM 1589 C CA . ASP A 1 191 ? 0.739 3.721 19.637 1.00 38.56 191 ASP A CA 1
ATOM 1590 C C . ASP A 1 191 ? -0.528 4.054 18.847 1.00 38.56 191 ASP A C 1
ATOM 1592 O O . ASP A 1 191 ? -0.761 5.195 18.443 1.00 38.56 191 ASP A O 1
ATOM 1596 N N . GLN A 1 192 ? -1.297 3.010 18.542 1.00 49.88 192 GLN A N 1
ATOM 1597 C CA . GLN A 1 192 ? -2.642 3.119 17.995 1.00 49.88 192 GLN A CA 1
ATOM 1598 C C . GLN A 1 192 ? -3.528 3.572 19.166 1.00 49.88 192 GLN A C 1
ATOM 1600 O O . GLN A 1 192 ? -4.211 2.758 19.780 1.00 49.88 192 GLN A O 1
ATOM 1605 N N . HIS A 1 193 ? -3.376 4.837 19.568 1.00 38.12 193 HIS A N 1
ATOM 1606 C CA . HIS A 1 193 ? -4.194 5.500 20.585 1.00 38.12 193 HIS A CA 1
ATOM 1607 C C . HIS A 1 193 ? -5.505 6.008 19.985 1.00 38.12 193 HIS A C 1
ATOM 1609 O O . HIS A 1 193 ? -5.473 6.595 18.878 1.00 38.12 193 HIS A O 1
#

Organism: NCBI:txid796027

Sequence (193 aa):
MREQDFGNFQGDSEEMQRIWTARARYGHFFFRIPNGESAADVYDRCAGFNESLFRQFNQPHFPEVLVLVSHGIWARVFLMKWYGWSYEKFESLRNVRHCQFLQMDLCPVKKRYTLMTRLRTWDDTDEEDVREASDGGEIEELEIASNNNISLIDIKKIAAKEKQIMEEYKSARQDSPGPSYHQNDHEKTIDQH

Foldseek 3Di:
DEDWFQADPPDDPVVVVVLLLVCLLQDQQPDQHVRTGGLVVLLVVLLVVVVVVLVLVPDPPRDPDDDDDYAFSSVLSNVCNQQVNDSVVSRQFDTDDPPDDWDWDQDPVLRHTDTPDDTDGLPDDPVVVVVCCVPPCVVVVVVVVVVVPPDPVNVVVVVVVSVVSSVSNVVSCVVDVHDDDDDPPPPPPPPSD

pLDDT: mean 75.39, std 19.75, range [30.52, 96.75]

Secondary structure (DSSP, 8-state):
-PPPP---TTS-HHHHHHHHHHHHHH-TTTPPPTTS--HHHHHHHHHHHHHHHHHHHTSTT--S-------HHHHHHHHHHHHT--HHHHHHBPPPPTT----EEEETTTTEEEE-SPPPBTT--HHHHHHHHHHTTHHHHHHHHHTTT--HHHHHHHHHHHHHHHHHHHHHHHH-PPP-PPP----------

InterPro domains:
  IPR013078 Histidine phosphatase superfamily, clade-1 [PF00300] (1-101)
  IPR029033 Histidine phosphatase superfamily [G3DSA:3.40.50.1240] (1-127)
  IPR029033 Histidine phosphatase superfamily [SSF53254] (1-114)
  IPR052765 Phosphoglycerate Mutase-Related [PTHR46192] (1-132)